Protein AF-A0A6P1U742-F1 (afdb_monomer_lite)

Structure (mmCIF, N/CA/C/O backbone):
data_AF-A0A6P1U742-F1
#
_entry.id   AF-A0A6P1U742-F1
#
loop_
_atom_site.group_PDB
_atom_site.id
_atom_site.type_symbol
_atom_site.label_atom_id
_atom_site.label_alt_id
_atom_site.label_comp_id
_atom_site.label_asym_id
_atom_site.label_entity_id
_atom_site.label_seq_id
_atom_site.pdbx_PDB_ins_code
_atom_site.Cartn_x
_atom_site.Cartn_y
_atom_site.Cartn_z
_atom_site.occupancy
_atom_site.B_iso_or_equiv
_atom_site.auth_seq_id
_atom_site.auth_comp_id
_atom_site.auth_asym_id
_atom_site.auth_atom_id
_atom_site.pdbx_PDB_model_num
ATOM 1 N N . MET A 1 1 ? 59.745 1.128 -59.257 1.00 56.31 1 MET A N 1
ATOM 2 C CA . MET A 1 1 ? 58.847 0.214 -58.509 1.00 56.31 1 MET A CA 1
ATOM 3 C C . MET A 1 1 ? 58.732 0.531 -57.011 1.00 56.31 1 MET A C 1
ATOM 5 O O . MET A 1 1 ? 57.719 0.179 -56.432 1.00 56.31 1 MET A O 1
ATOM 9 N N . LEU A 1 2 ? 59.668 1.274 -56.399 1.00 52.59 2 LEU A N 1
ATOM 10 C CA . LEU A 1 2 ? 59.564 1.745 -55.005 1.00 52.59 2 LEU A CA 1
ATOM 11 C C . LEU A 1 2 ? 58.352 2.654 -54.645 1.00 52.59 2 LEU A C 1
ATOM 13 O O . LEU A 1 2 ? 57.861 2.530 -53.525 1.00 52.59 2 LEU A O 1
ATOM 17 N N . PRO A 1 3 ? 57.828 3.545 -55.521 1.00 64.38 3 PRO A N 1
ATOM 18 C CA . PRO A 1 3 ? 56.779 4.483 -55.102 1.00 64.38 3 PRO A CA 1
ATOM 19 C C . PRO A 1 3 ? 55.409 3.822 -54.883 1.00 64.38 3 PRO A C 1
ATOM 21 O O . PRO A 1 3 ? 54.688 4.229 -53.980 1.00 64.38 3 PRO A O 1
ATOM 24 N N . LEU A 1 4 ? 55.056 2.760 -55.621 1.00 60.62 4 LEU A N 1
ATOM 25 C CA . LEU A 1 4 ? 53.757 2.087 -55.451 1.00 60.62 4 LEU A CA 1
ATOM 26 C C . LEU A 1 4 ? 53.614 1.380 -54.092 1.00 60.62 4 LEU A C 1
ATOM 28 O O . LEU A 1 4 ? 52.533 1.392 -53.508 1.00 60.62 4 LEU A O 1
ATOM 32 N N . ALA A 1 5 ? 54.697 0.794 -53.571 1.00 66.12 5 ALA A N 1
ATOM 33 C CA . ALA A 1 5 ? 54.674 0.095 -52.286 1.00 66.12 5 ALA A CA 1
ATOM 34 C C . ALA A 1 5 ? 54.465 1.061 -51.103 1.00 66.12 5 ALA A C 1
ATOM 36 O O . ALA A 1 5 ? 53.724 0.749 -50.173 1.00 66.12 5 ALA A O 1
ATOM 37 N N . LEU A 1 6 ? 55.057 2.260 -51.171 1.00 70.06 6 LEU A N 1
ATOM 38 C CA . LEU A 1 6 ? 54.892 3.302 -50.152 1.00 70.06 6 LEU A CA 1
ATOM 39 C C . LEU A 1 6 ? 53.475 3.896 -50.153 1.00 70.06 6 LEU A C 1
ATOM 41 O O . LEU A 1 6 ? 52.891 4.076 -49.086 1.00 70.06 6 LEU A O 1
ATOM 45 N N . PHE A 1 7 ? 52.888 4.127 -51.334 1.00 73.19 7 PHE A N 1
ATOM 46 C CA . PHE A 1 7 ? 51.498 4.585 -51.448 1.00 73.19 7 PHE A CA 1
ATOM 47 C C . PHE A 1 7 ? 50.494 3.542 -50.935 1.00 73.19 7 PHE A C 1
ATOM 49 O O . PHE A 1 7 ? 49.565 3.896 -50.210 1.00 73.19 7 PHE A O 1
ATOM 56 N N . SER A 1 8 ? 50.705 2.258 -51.247 1.00 76.62 8 SER A N 1
ATOM 57 C CA . SER A 1 8 ? 49.854 1.172 -50.742 1.00 76.62 8 SER A CA 1
ATOM 58 C C . SER A 1 8 ? 49.924 1.051 -49.216 1.00 76.62 8 SER A C 1
ATOM 60 O O . SER A 1 8 ? 48.885 0.927 -48.570 1.00 76.62 8 SER A O 1
ATOM 62 N N . GLY A 1 9 ? 51.124 1.123 -48.628 1.00 75.62 9 GLY A N 1
ATOM 63 C CA . GLY A 1 9 ? 51.303 1.058 -47.174 1.00 75.62 9 GLY A CA 1
ATOM 64 C C . GLY A 1 9 ? 50.623 2.221 -46.448 1.00 75.62 9 GLY A C 1
ATOM 65 O O . GLY A 1 9 ? 49.886 2.009 -45.484 1.00 75.62 9 GLY A O 1
ATOM 66 N N . TYR A 1 10 ? 50.785 3.445 -46.961 1.00 80.75 10 TYR A N 1
ATOM 67 C CA . TYR A 1 10 ? 50.137 4.633 -46.402 1.00 80.75 10 TYR A CA 1
ATOM 68 C C . TYR A 1 10 ? 48.604 4.542 -46.456 1.00 80.75 10 TYR A C 1
ATOM 70 O O . TYR A 1 10 ? 47.937 4.836 -45.464 1.00 80.75 10 TYR A O 1
ATOM 78 N N . PHE A 1 11 ? 48.037 4.052 -47.564 1.00 83.62 11 PHE A N 1
ATOM 79 C CA . PHE A 1 11 ? 46.588 3.875 -47.692 1.00 83.62 11 PHE A CA 1
ATOM 80 C C . PHE A 1 11 ? 46.041 2.822 -46.717 1.00 83.62 11 PHE A C 1
ATOM 82 O O . PHE A 1 11 ? 45.015 3.051 -46.082 1.00 83.62 11 PHE A O 1
ATOM 89 N N . THR A 1 12 ? 46.744 1.697 -46.524 1.00 82.62 12 THR A N 1
ATOM 90 C CA . THR A 1 12 ? 46.327 0.674 -45.545 1.00 82.62 12 THR A CA 1
ATOM 91 C C . THR A 1 12 ? 46.389 1.168 -44.100 1.00 82.62 12 THR A C 1
ATOM 93 O O . THR A 1 12 ? 45.506 0.839 -43.307 1.00 82.62 12 THR A O 1
ATOM 96 N N . LEU A 1 13 ? 47.381 1.997 -43.759 1.00 80.56 13 LEU A N 1
ATOM 97 C CA . LEU A 1 13 ? 47.496 2.602 -42.430 1.00 80.56 13 LEU A CA 1
ATOM 98 C C . LEU A 1 13 ? 46.385 3.625 -42.184 1.00 80.56 13 LEU A C 1
ATOM 100 O O . LEU A 1 13 ? 45.755 3.585 -41.130 1.00 80.56 13 LEU A O 1
ATOM 104 N N . LEU A 1 14 ? 46.090 4.485 -43.164 1.00 81.62 14 LEU A N 1
ATOM 105 C CA . LEU A 1 14 ? 44.974 5.430 -43.079 1.00 81.62 14 LEU A CA 1
ATOM 106 C C . LEU A 1 14 ? 43.619 4.720 -42.980 1.00 81.62 14 LEU A C 1
ATOM 108 O O . LEU A 1 14 ? 42.805 5.090 -42.139 1.00 81.62 14 LEU A O 1
ATOM 112 N N . ALA A 1 15 ? 43.385 3.683 -43.788 1.00 81.25 15 ALA A N 1
ATOM 113 C CA . ALA A 1 15 ? 42.150 2.904 -43.738 1.00 81.25 15 ALA A CA 1
ATOM 114 C C . ALA A 1 15 ? 41.976 2.200 -42.382 1.00 81.25 15 ALA A C 1
ATOM 116 O O . ALA A 1 15 ? 40.889 2.226 -41.808 1.00 81.25 15 ALA A O 1
ATOM 117 N N . SER A 1 16 ? 43.054 1.629 -41.834 1.00 81.94 16 SER A N 1
ATOM 118 C CA . SER A 1 16 ? 43.038 0.987 -40.513 1.00 81.94 16 SER A CA 1
ATOM 119 C C . SER A 1 16 ? 42.800 1.998 -39.390 1.00 81.94 16 SER A C 1
ATOM 121 O O . SER A 1 16 ? 42.004 1.733 -38.492 1.00 81.94 16 SER A O 1
ATOM 123 N N . ALA A 1 17 ? 43.434 3.174 -39.454 1.00 77.50 17 ALA A N 1
ATOM 124 C CA . ALA A 1 17 ? 43.203 4.253 -38.497 1.00 77.50 17 ALA A CA 1
ATOM 125 C C . ALA A 1 17 ? 41.745 4.740 -38.543 1.00 77.50 17 ALA A C 1
ATOM 127 O O . ALA A 1 17 ? 41.119 4.874 -37.495 1.00 77.50 17 ALA A O 1
ATOM 128 N N . LEU A 1 18 ? 41.175 4.914 -39.741 1.00 83.56 18 LEU A N 1
ATOM 129 C CA . LEU A 1 18 ? 39.773 5.298 -39.921 1.00 83.56 18 LEU A CA 1
ATOM 130 C C . LEU A 1 18 ? 38.816 4.246 -39.330 1.00 83.56 18 LEU A C 1
ATOM 132 O O . LEU A 1 18 ? 37.909 4.593 -38.573 1.00 83.56 18 LEU A O 1
ATOM 136 N N . LEU A 1 19 ? 39.055 2.959 -39.607 1.00 85.31 19 LEU A N 1
ATOM 137 C CA . LEU A 1 19 ? 38.287 1.840 -39.046 1.00 85.31 19 LEU A CA 1
ATOM 138 C C . LEU A 1 19 ? 38.338 1.818 -37.513 1.00 85.31 19 LEU A C 1
ATOM 140 O O . LEU A 1 19 ? 37.300 1.665 -36.872 1.00 85.31 19 LEU A O 1
ATOM 144 N N . MET A 1 20 ? 39.517 2.018 -36.917 1.00 80.50 20 MET A N 1
ATOM 145 C CA . MET A 1 20 ? 39.657 2.078 -35.458 1.00 80.50 20 MET A CA 1
ATOM 146 C C . MET A 1 20 ? 38.920 3.279 -34.859 1.00 80.50 20 MET A C 1
ATOM 148 O O . MET A 1 20 ? 38.259 3.133 -33.833 1.00 80.50 20 MET A O 1
ATOM 152 N N . THR A 1 21 ? 38.983 4.452 -35.501 1.00 82.62 21 THR A N 1
ATOM 153 C CA . THR A 1 21 ? 38.236 5.633 -35.039 1.00 82.62 21 THR A CA 1
ATOM 154 C C . THR A 1 21 ? 36.725 5.441 -35.141 1.00 82.62 21 THR A C 1
ATOM 156 O O . THR A 1 21 ? 36.007 5.848 -34.232 1.00 82.62 21 THR A O 1
ATOM 159 N N . HIS A 1 22 ? 36.241 4.763 -36.187 1.00 84.19 22 HIS A N 1
ATOM 160 C CA . HIS A 1 22 ? 34.823 4.453 -36.347 1.00 84.19 22 HIS A CA 1
ATOM 161 C C . HIS A 1 22 ? 34.340 3.488 -35.257 1.00 84.19 22 HIS A C 1
ATOM 163 O O . HIS A 1 22 ? 33.390 3.795 -34.549 1.00 84.19 22 HIS A O 1
ATOM 169 N N . GLN A 1 23 ? 35.078 2.399 -35.016 1.00 85.50 23 GLN A N 1
ATOM 170 C CA . GLN A 1 23 ? 34.772 1.455 -33.935 1.00 85.50 23 GLN A CA 1
ATOM 171 C C . GLN A 1 23 ? 34.807 2.107 -32.545 1.00 85.50 23 GLN A C 1
ATOM 173 O O . GLN A 1 23 ? 34.015 1.750 -31.673 1.00 85.50 23 GLN A O 1
ATOM 178 N N . ALA A 1 24 ? 35.733 3.041 -32.309 1.00 83.88 24 ALA A N 1
ATOM 179 C CA . ALA A 1 24 ? 35.807 3.774 -31.049 1.00 83.88 24 ALA A CA 1
ATOM 180 C C . ALA A 1 24 ? 34.596 4.702 -30.856 1.00 83.88 24 ALA A C 1
ATOM 182 O O . ALA A 1 24 ? 34.029 4.734 -29.763 1.00 83.88 24 ALA A O 1
ATOM 183 N N . LEU A 1 25 ? 34.176 5.406 -31.912 1.00 88.06 25 LEU A N 1
ATOM 184 C CA . LEU A 1 25 ? 32.980 6.247 -31.896 1.00 88.06 25 LEU A CA 1
ATOM 185 C C . LEU A 1 25 ? 31.711 5.412 -31.677 1.00 88.06 25 LEU A C 1
ATOM 187 O O . LEU A 1 25 ? 30.904 5.757 -30.818 1.00 88.06 25 LEU A O 1
ATOM 191 N N . ASP A 1 26 ? 31.571 4.282 -32.373 1.00 85.38 26 ASP A N 1
ATOM 192 C CA . ASP A 1 26 ? 30.424 3.380 -32.219 1.00 85.38 26 ASP A CA 1
ATOM 193 C C . ASP A 1 26 ? 30.314 2.856 -30.785 1.00 85.38 26 ASP A C 1
ATOM 195 O O . ASP A 1 26 ? 29.227 2.835 -30.209 1.00 85.38 26 ASP A O 1
ATOM 199 N N . ARG A 1 27 ? 31.444 2.496 -30.162 1.00 83.56 27 ARG A N 1
ATOM 200 C CA . ARG A 1 27 ? 31.470 2.095 -28.747 1.00 83.56 27 ARG A CA 1
ATOM 201 C C . ARG A 1 27 ? 31.028 3.223 -27.820 1.00 83.56 27 ARG A C 1
ATOM 203 O O . ARG A 1 27 ? 30.285 2.961 -26.882 1.00 83.56 27 ARG A O 1
ATOM 210 N N . GLN A 1 28 ? 31.464 4.461 -28.057 1.00 88.75 28 GLN A N 1
ATOM 211 C CA . GLN A 1 28 ? 31.028 5.603 -27.245 1.00 88.75 28 GLN A CA 1
ATOM 212 C C . GLN A 1 28 ? 29.529 5.873 -27.397 1.00 88.75 28 GLN A C 1
ATOM 214 O O . GLN A 1 28 ? 28.849 6.089 -26.397 1.00 88.75 28 GLN A O 1
ATOM 219 N N . ILE A 1 29 ? 29.002 5.800 -28.622 1.00 86.31 29 ILE A N 1
ATOM 220 C CA . ILE A 1 29 ? 27.567 5.947 -28.895 1.00 86.31 29 ILE A CA 1
ATOM 221 C C . ILE A 1 29 ? 26.771 4.837 -28.197 1.00 86.31 29 ILE A C 1
ATOM 223 O O . ILE A 1 29 ? 25.760 5.122 -27.560 1.00 86.31 29 ILE A O 1
ATOM 227 N N . GLN A 1 30 ? 27.240 3.586 -28.258 1.00 85.56 30 GLN A N 1
ATOM 228 C CA . GLN A 1 30 ? 26.605 2.458 -27.569 1.00 85.56 30 GLN A CA 1
ATOM 229 C C . GLN A 1 30 ? 26.591 2.639 -26.050 1.00 85.56 30 GLN A C 1
ATOM 231 O O . GLN A 1 30 ? 25.570 2.379 -25.418 1.00 85.56 30 GLN A O 1
ATOM 236 N N . LEU A 1 31 ? 27.697 3.100 -25.459 1.00 86.69 31 LEU A N 1
ATOM 237 C CA . LEU A 1 31 ? 27.769 3.369 -24.022 1.00 86.69 31 LEU A CA 1
ATOM 238 C C . LEU A 1 31 ? 26.801 4.482 -23.614 1.00 86.69 31 LEU A C 1
ATOM 240 O O . LEU A 1 31 ? 26.035 4.294 -22.675 1.00 86.69 31 LEU A O 1
ATOM 244 N N . LEU A 1 32 ? 26.775 5.591 -24.356 1.00 88.88 32 LEU A N 1
ATOM 245 C CA . LEU A 1 32 ? 25.875 6.705 -24.066 1.00 88.88 32 LEU A CA 1
ATOM 246 C C . LEU A 1 32 ? 24.399 6.304 -24.225 1.00 88.88 32 LEU A C 1
ATOM 248 O O . LEU A 1 32 ? 23.581 6.652 -23.378 1.00 88.88 32 LEU A O 1
ATOM 252 N N . SER A 1 33 ? 24.056 5.533 -25.265 1.00 86.88 33 SER A N 1
ATOM 253 C CA . SER A 1 33 ? 22.702 4.979 -25.435 1.00 86.88 33 SER A CA 1
ATOM 254 C C . SER A 1 33 ? 22.321 4.114 -24.238 1.00 86.88 33 SER A C 1
ATOM 256 O O . SER A 1 33 ? 21.278 4.320 -23.627 1.00 86.88 33 SER A O 1
ATOM 258 N N . SER A 1 34 ? 23.223 3.217 -23.837 1.00 86.44 34 SER A N 1
ATOM 259 C CA . SER A 1 34 ? 23.036 2.325 -22.695 1.00 86.44 34 SER A CA 1
ATOM 260 C C . SER A 1 34 ? 22.837 3.081 -21.375 1.00 86.44 34 SER A C 1
ATOM 262 O O . SER A 1 34 ? 22.062 2.640 -20.526 1.00 86.44 34 SER A O 1
ATOM 264 N N . GLU A 1 35 ? 23.524 4.210 -21.186 1.00 90.56 35 GLU A N 1
ATOM 265 C CA . GLU A 1 35 ? 23.342 5.088 -20.025 1.00 90.56 35 GLU A CA 1
ATOM 266 C C . GLU A 1 35 ? 21.992 5.811 -20.058 1.00 90.56 35 GLU A C 1
ATOM 268 O O . GLU A 1 35 ? 21.303 5.841 -19.040 1.00 90.56 35 GLU A O 1
ATOM 273 N N . ILE A 1 36 ? 21.579 6.334 -21.217 1.00 89.94 36 ILE A N 1
ATOM 274 C CA . ILE A 1 36 ? 20.278 6.998 -21.397 1.00 89.94 36 ILE A CA 1
ATOM 275 C C . ILE A 1 36 ? 19.125 6.017 -21.154 1.00 89.94 36 ILE A C 1
ATOM 277 O O . ILE A 1 36 ? 18.159 6.355 -20.468 1.00 89.94 36 ILE A O 1
ATOM 281 N N . GLU A 1 37 ? 19.224 4.798 -21.682 1.00 90.44 37 GLU A N 1
ATOM 282 C CA . GLU A 1 37 ? 18.233 3.730 -21.511 1.00 90.44 37 GLU A CA 1
ATOM 283 C C . GLU A 1 37 ? 18.056 3.371 -20.040 1.00 90.44 37 GLU A C 1
ATOM 285 O O . GLU A 1 37 ? 16.939 3.350 -19.517 1.00 90.44 37 GLU A O 1
ATOM 290 N N . ARG A 1 38 ? 19.177 3.147 -19.351 1.00 92.00 38 ARG A N 1
ATOM 291 C CA . ARG A 1 38 ? 19.182 2.856 -17.924 1.00 92.00 38 ARG A CA 1
ATOM 292 C C . ARG A 1 38 ? 18.606 4.015 -17.115 1.00 92.00 38 ARG A C 1
ATOM 294 O O . ARG A 1 38 ? 17.736 3.783 -16.279 1.00 92.00 38 ARG A O 1
ATOM 301 N N . ALA A 1 39 ? 19.063 5.239 -17.376 1.00 94.19 39 ALA A N 1
ATOM 302 C CA . ALA A 1 39 ? 18.580 6.429 -16.688 1.00 94.19 39 ALA A CA 1
ATOM 303 C C . ALA A 1 39 ? 17.070 6.601 -16.885 1.00 94.19 39 ALA A C 1
ATOM 305 O O . ALA A 1 39 ? 16.360 6.892 -15.932 1.00 94.19 39 ALA A O 1
ATOM 306 N N . SER A 1 40 ? 16.554 6.345 -18.087 1.00 93.62 40 SER A N 1
ATOM 307 C CA . SER A 1 40 ? 15.120 6.458 -18.374 1.00 93.62 40 SER A CA 1
ATOM 308 C C . SER A 1 40 ? 14.292 5.435 -17.593 1.00 93.62 40 SER A C 1
ATOM 310 O O . SER A 1 40 ? 13.276 5.796 -16.999 1.00 93.62 40 SER A O 1
ATOM 312 N N . VAL A 1 41 ? 14.746 4.175 -17.511 1.00 95.00 41 VAL A N 1
ATOM 313 C CA . VAL A 1 41 ? 14.099 3.155 -16.665 1.00 95.00 41 VAL A CA 1
ATOM 314 C C . VAL A 1 41 ? 14.149 3.549 -15.188 1.00 95.00 41 VAL A C 1
ATOM 316 O O . VAL A 1 41 ? 13.142 3.412 -14.499 1.00 95.00 41 VAL A O 1
ATOM 319 N N . GLU A 1 42 ? 15.285 4.054 -14.698 1.00 96.19 42 GLU A N 1
ATOM 320 C CA . GLU A 1 42 ? 15.445 4.501 -13.307 1.00 96.19 42 GLU A CA 1
ATOM 321 C C . GLU A 1 42 ? 14.542 5.701 -12.972 1.00 96.19 42 GLU A C 1
ATOM 323 O O . GLU A 1 42 ? 13.928 5.722 -11.905 1.00 96.19 42 GLU A O 1
ATOM 328 N N . GLN A 1 43 ? 14.396 6.664 -13.884 1.00 96.38 43 GLN A N 1
ATOM 329 C CA . GLN A 1 43 ? 13.517 7.820 -13.691 1.00 96.38 43 GLN A CA 1
ATOM 330 C C . GLN A 1 43 ? 12.037 7.417 -13.697 1.00 96.38 43 GLN A C 1
ATOM 332 O O . GLN A 1 43 ? 11.301 7.784 -12.784 1.00 96.38 43 GLN A O 1
ATOM 337 N N . TYR A 1 44 ? 11.601 6.580 -14.646 1.00 95.69 44 TYR A N 1
ATOM 338 C CA . TYR A 1 44 ? 10.241 6.031 -14.618 1.00 95.69 44 TYR A CA 1
ATOM 339 C C . TYR A 1 44 ? 9.978 5.199 -13.364 1.00 95.69 44 TYR A C 1
ATOM 341 O O . TYR A 1 44 ? 8.909 5.297 -12.768 1.00 95.69 44 TYR A O 1
ATOM 349 N N . ALA A 1 45 ? 10.942 4.382 -12.948 1.00 96.62 45 ALA A N 1
ATOM 350 C CA . ALA A 1 45 ? 10.863 3.605 -11.720 1.00 96.62 45 ALA A CA 1
ATOM 351 C C . ALA A 1 45 ? 10.664 4.494 -10.487 1.00 96.62 45 ALA A C 1
ATOM 353 O O . ALA A 1 45 ? 9.846 4.178 -9.620 1.00 96.62 45 ALA A O 1
ATOM 354 N N . GLN A 1 46 ? 11.387 5.612 -10.420 1.00 96.94 46 GLN A N 1
ATOM 355 C CA . GLN A 1 46 ? 11.229 6.591 -9.355 1.00 96.94 46 GLN A CA 1
ATOM 356 C C . GLN A 1 46 ? 9.826 7.210 -9.380 1.00 96.94 46 GLN A C 1
ATOM 358 O O . GLN A 1 46 ? 9.144 7.166 -8.359 1.00 96.94 46 GLN A O 1
ATOM 363 N N . SER A 1 47 ? 9.337 7.660 -10.541 1.00 96.88 47 SER A N 1
ATOM 364 C CA . SER A 1 47 ? 7.975 8.199 -10.670 1.00 96.88 47 SER A CA 1
ATOM 365 C C . SER A 1 47 ? 6.895 7.172 -10.316 1.00 96.88 47 SER A C 1
ATOM 367 O O . SER A 1 47 ? 5.922 7.508 -9.651 1.00 96.88 47 SER A O 1
ATOM 369 N N . VAL A 1 48 ? 7.060 5.901 -10.698 1.00 97.31 48 VAL A N 1
ATOM 370 C CA . VAL A 1 48 ? 6.117 4.825 -10.339 1.00 97.31 48 VAL A CA 1
ATOM 371 C C . VAL A 1 48 ? 6.108 4.575 -8.831 1.00 97.31 48 VAL A C 1
ATOM 373 O O . VAL A 1 48 ? 5.052 4.289 -8.265 1.00 97.31 48 VAL A O 1
ATOM 376 N N . ARG A 1 49 ? 7.270 4.662 -8.173 1.00 96.88 49 ARG A N 1
ATOM 377 C CA . ARG A 1 49 ? 7.369 4.545 -6.714 1.00 96.88 49 ARG A CA 1
ATOM 378 C C . ARG A 1 49 ? 6.688 5.716 -6.021 1.00 96.88 49 ARG A C 1
ATOM 380 O O . ARG A 1 49 ? 5.850 5.471 -5.167 1.00 96.88 49 ARG A O 1
ATOM 387 N N . GLU A 1 50 ? 7.008 6.944 -6.414 1.00 96.25 50 GLU A N 1
ATOM 388 C CA . GLU A 1 50 ? 6.380 8.158 -5.875 1.00 96.25 50 GLU A CA 1
ATOM 389 C C . GLU A 1 50 ? 4.861 8.107 -6.060 1.00 96.25 50 GLU A C 1
ATOM 391 O O . GLU A 1 50 ? 4.113 8.297 -5.106 1.00 96.25 50 GLU A O 1
ATOM 396 N N . TYR A 1 51 ? 4.395 7.695 -7.243 1.00 96.81 51 TYR A N 1
ATOM 397 C CA . TYR A 1 51 ? 2.969 7.530 -7.514 1.00 96.81 51 TYR A CA 1
ATOM 398 C C . TYR A 1 51 ? 2.325 6.514 -6.571 1.00 96.81 51 TYR A C 1
ATOM 400 O O . TYR A 1 51 ? 1.238 6.743 -6.043 1.00 96.81 51 TYR A O 1
ATOM 408 N N . PHE A 1 52 ? 2.990 5.378 -6.343 1.00 95.00 52 PHE A N 1
ATOM 409 C CA . PHE A 1 52 ? 2.528 4.385 -5.380 1.00 95.00 52 PHE A CA 1
ATOM 410 C C . PHE A 1 52 ? 2.543 4.926 -3.944 1.00 95.00 52 PHE A C 1
ATOM 412 O O . PHE A 1 52 ? 1.665 4.579 -3.156 1.00 95.00 52 PHE A O 1
ATOM 419 N N . ASP A 1 53 ? 3.510 5.773 -3.600 1.00 91.75 53 ASP A N 1
ATOM 420 C CA . ASP A 1 53 ? 3.605 6.418 -2.295 1.00 91.75 53 ASP A CA 1
ATOM 421 C C . ASP A 1 53 ? 2.460 7.409 -2.054 1.00 91.75 53 ASP A C 1
ATOM 423 O O . ASP A 1 53 ? 1.849 7.356 -0.987 1.00 91.75 53 ASP A O 1
ATOM 427 N N . ASP A 1 54 ? 2.094 8.198 -3.063 1.00 92.06 54 ASP A N 1
ATOM 428 C CA . ASP A 1 54 ? 1.028 9.200 -2.974 1.00 92.06 54 ASP A CA 1
ATOM 429 C C . ASP A 1 54 ? -0.379 8.602 -3.096 1.00 92.06 54 ASP A C 1
ATOM 431 O O . ASP A 1 54 ? -1.310 9.009 -2.402 1.00 92.06 54 ASP A O 1
ATOM 435 N N . GLN A 1 55 ? -0.564 7.653 -4.017 1.00 91.44 55 GLN A N 1
ATOM 436 C CA . GLN A 1 55 ? -1.886 7.130 -4.384 1.00 91.44 55 GLN A CA 1
ATOM 437 C C . GLN A 1 55 ? -2.220 5.807 -3.690 1.00 91.44 55 GLN A C 1
ATOM 439 O O . GLN A 1 55 ? -3.344 5.314 -3.814 1.00 91.44 55 GLN A O 1
ATOM 444 N N . ASN A 1 56 ? -1.242 5.201 -3.010 1.00 88.69 56 ASN A N 1
ATOM 445 C CA . ASN A 1 56 ? -1.325 3.872 -2.402 1.00 88.69 56 ASN A CA 1
ATOM 446 C C . ASN A 1 56 ? -1.825 2.777 -3.370 1.00 88.69 56 ASN A C 1
ATOM 448 O O . ASN A 1 56 ? -2.479 1.805 -2.987 1.00 88.69 56 ASN A O 1
ATOM 452 N N . ARG A 1 57 ? -1.543 2.961 -4.663 1.00 92.44 57 ARG A N 1
ATOM 453 C CA . ARG A 1 57 ? -1.833 2.033 -5.759 1.00 92.44 57 ARG A CA 1
ATOM 454 C C . ARG A 1 57 ? -0.913 2.340 -6.930 1.00 92.44 57 ARG A C 1
ATOM 456 O O . ARG A 1 57 ? -0.505 3.481 -7.116 1.00 92.44 57 ARG A O 1
ATOM 463 N N . PHE A 1 58 ? -0.623 1.337 -7.745 1.00 96.56 58 PHE A N 1
ATOM 464 C CA . PHE A 1 58 ? 0.061 1.566 -9.014 1.00 96.56 58 PHE A CA 1
ATOM 465 C C . PHE A 1 58 ? -0.914 2.140 -10.051 1.00 96.56 58 PHE A C 1
ATOM 467 O O . PHE A 1 58 ? -2.109 1.833 -10.018 1.00 96.56 58 PHE A O 1
ATOM 474 N N . ALA A 1 59 ? -0.410 2.966 -10.969 1.00 97.00 59 ALA A N 1
ATOM 475 C CA . ALA A 1 59 ? -1.167 3.380 -12.148 1.00 97.00 59 ALA A CA 1
ATOM 476 C C . ALA A 1 59 ? -1.451 2.160 -13.041 1.00 97.00 59 ALA A C 1
ATOM 478 O O . ALA A 1 59 ? -0.651 1.235 -13.084 1.00 97.00 59 ALA A O 1
ATOM 479 N N . ALA A 1 60 ? -2.571 2.122 -13.761 1.00 96.25 60 ALA A N 1
ATOM 480 C CA . ALA A 1 60 ? -2.868 1.006 -14.663 1.00 96.25 60 ALA A CA 1
ATOM 481 C C . ALA A 1 60 ? -1.876 0.944 -15.836 1.00 96.25 60 ALA A C 1
ATOM 483 O O . ALA A 1 60 ? -1.502 -0.140 -16.281 1.00 96.25 60 ALA A O 1
ATOM 484 N N . ASP A 1 61 ? -1.421 2.111 -16.294 1.00 95.62 61 ASP A N 1
ATOM 485 C CA . ASP A 1 61 ? -0.403 2.282 -17.320 1.00 95.62 61 ASP A CA 1
ATOM 486 C C . ASP A 1 61 ? 0.387 3.594 -17.113 1.00 95.62 61 ASP A C 1
ATOM 488 O O . ASP A 1 61 ? 0.042 4.428 -16.267 1.00 95.62 61 ASP A O 1
ATOM 492 N N . LEU A 1 62 ? 1.467 3.785 -17.884 1.00 94.00 62 LEU A N 1
ATOM 493 C CA . LEU A 1 62 ? 2.279 5.007 -17.816 1.00 94.00 62 LEU A CA 1
ATOM 494 C C . LEU A 1 62 ? 1.506 6.253 -18.262 1.00 94.00 62 LEU A C 1
ATOM 496 O O . LEU A 1 62 ? 1.782 7.340 -17.761 1.00 94.00 62 LEU A O 1
ATOM 500 N N . ALA A 1 63 ? 0.533 6.122 -19.167 1.00 94.75 63 ALA A N 1
ATOM 501 C CA . ALA A 1 63 ? -0.238 7.263 -19.653 1.00 94.75 63 ALA A CA 1
ATOM 502 C C . ALA A 1 63 ? -1.147 7.824 -18.550 1.00 94.75 63 ALA A C 1
ATOM 504 O O . ALA A 1 63 ? -1.222 9.040 -18.377 1.00 94.75 63 ALA A O 1
ATOM 505 N N . GLN A 1 64 ? -1.774 6.954 -17.756 1.00 96.50 64 GLN A N 1
ATOM 506 C CA . GLN A 1 64 ? -2.538 7.337 -16.575 1.00 96.50 64 GLN A CA 1
ATOM 507 C C . GLN A 1 64 ? -1.647 8.028 -15.535 1.00 96.50 64 GLN A C 1
ATOM 509 O O . GLN A 1 64 ? -2.056 9.038 -14.959 1.00 96.50 64 GLN A O 1
ATOM 514 N N . MET A 1 65 ? -0.440 7.503 -15.294 1.00 96.56 65 MET A N 1
ATOM 515 C CA . MET A 1 65 ? 0.518 8.131 -14.380 1.00 96.56 65 MET A CA 1
ATOM 516 C C . MET A 1 65 ? 0.884 9.539 -14.865 1.00 96.56 65 MET A C 1
ATOM 518 O O . MET A 1 65 ? 0.712 10.496 -14.122 1.00 96.56 65 MET A O 1
ATOM 522 N N . ILE A 1 66 ? 1.291 9.682 -16.130 1.00 96.56 66 ILE A N 1
ATOM 523 C CA . ILE A 1 66 ? 1.682 10.962 -16.745 1.00 96.56 66 ILE A CA 1
ATOM 524 C C . ILE A 1 66 ? 0.532 11.980 -16.753 1.00 96.56 66 ILE A C 1
ATOM 526 O O . ILE A 1 66 ? 0.773 13.179 -16.652 1.00 96.56 66 ILE A O 1
ATOM 530 N N . ALA A 1 67 ? -0.718 11.527 -16.878 1.00 96.44 67 ALA A N 1
ATOM 531 C CA . ALA A 1 67 ? -1.895 12.395 -16.835 1.00 96.44 67 ALA A CA 1
ATOM 532 C C . ALA A 1 67 ? -2.259 12.875 -15.415 1.00 96.44 67 ALA A C 1
ATOM 534 O O . ALA A 1 67 ? -3.161 13.701 -15.265 1.00 96.44 67 ALA A O 1
ATOM 535 N N . THR A 1 68 ? -1.604 12.350 -14.375 1.00 96.94 68 THR A N 1
ATOM 536 C CA . THR A 1 68 ? -1.850 12.746 -12.985 1.00 96.94 68 THR A CA 1
ATOM 537 C C . THR A 1 68 ? -1.043 14.007 -12.646 1.00 96.94 68 THR A C 1
ATOM 539 O O . THR A 1 68 ? 0.161 14.025 -12.908 1.00 96.94 68 THR A O 1
ATOM 542 N N . PRO A 1 69 ? -1.659 15.046 -12.043 1.00 96.88 69 PRO A N 1
ATOM 543 C CA . PRO A 1 69 ? -0.948 16.266 -11.670 1.00 96.88 69 PRO A CA 1
ATOM 544 C C . PRO A 1 69 ? 0.289 15.992 -10.808 1.00 96.88 69 PRO A C 1
ATOM 546 O O . PRO A 1 69 ? 0.187 15.301 -9.795 1.00 96.88 69 PRO A O 1
ATOM 549 N N . GLY A 1 70 ? 1.436 16.544 -11.204 1.00 95.81 70 GLY A N 1
ATOM 550 C CA . GLY A 1 70 ? 2.728 16.348 -10.538 1.00 95.81 70 GLY A CA 1
ATOM 551 C C . GLY A 1 70 ? 3.610 15.261 -11.161 1.00 95.81 70 GLY A C 1
ATOM 552 O O . GLY A 1 70 ? 4.784 15.182 -10.811 1.00 95.81 70 GLY A O 1
ATOM 553 N N . TYR A 1 71 ? 3.090 14.466 -12.102 1.00 96.75 71 TYR A N 1
ATOM 554 C CA . TYR A 1 71 ? 3.792 13.346 -12.748 1.00 96.75 71 TYR A CA 1
ATOM 555 C C . TYR A 1 71 ? 4.019 13.546 -14.255 1.00 96.75 71 TYR A C 1
ATOM 557 O O . TYR A 1 71 ? 4.530 12.661 -14.943 1.00 96.75 71 TYR A O 1
ATOM 565 N N . GLU A 1 72 ? 3.694 14.722 -14.792 1.00 96.31 72 GLU A N 1
ATOM 566 C CA . GLU A 1 72 ? 3.793 15.039 -16.221 1.00 96.31 72 GLU A CA 1
ATOM 567 C C . GLU A 1 72 ? 5.237 14.951 -16.734 1.00 96.31 72 GLU A C 1
ATOM 569 O O . GLU A 1 72 ? 5.482 14.642 -17.905 1.00 96.31 72 GLU A O 1
ATOM 574 N N . TYR A 1 73 ? 6.203 15.194 -15.841 1.00 94.50 73 TYR A N 1
ATOM 575 C CA . TYR A 1 73 ? 7.633 15.155 -16.132 1.00 94.50 73 TYR A CA 1
ATOM 576 C C . TYR A 1 73 ? 8.105 13.765 -16.584 1.00 94.50 73 TYR A C 1
ATOM 578 O O . TYR A 1 73 ? 9.055 13.678 -17.365 1.00 94.50 73 TYR A O 1
ATOM 586 N N . ALA A 1 74 ? 7.414 12.691 -16.180 1.00 93.56 74 ALA A N 1
ATOM 587 C CA . ALA A 1 74 ? 7.768 11.323 -16.552 1.00 93.56 74 ALA A CA 1
ATOM 588 C C . ALA A 1 74 ? 7.736 11.100 -18.076 1.00 93.56 74 ALA A C 1
ATOM 590 O O . ALA A 1 74 ? 8.503 10.298 -18.603 1.00 93.56 74 ALA A O 1
ATOM 591 N N . LYS A 1 75 ? 6.937 11.890 -18.811 1.00 92.69 75 LYS A N 1
ATOM 592 C CA . LYS A 1 75 ? 6.898 11.869 -20.282 1.00 92.69 75 LYS A CA 1
ATOM 593 C C . LYS A 1 75 ? 8.249 12.194 -20.928 1.00 92.69 75 LYS A C 1
ATOM 595 O O . LYS A 1 75 ? 8.506 11.767 -22.049 1.00 92.69 75 LYS A O 1
ATOM 600 N N . SER A 1 76 ? 9.106 12.961 -20.252 1.00 91.44 76 SER A N 1
ATOM 601 C CA . SER A 1 76 ? 10.425 13.338 -20.781 1.00 91.44 76 SER A CA 1
ATOM 602 C C . SER A 1 76 ? 11.410 12.168 -20.870 1.00 91.44 76 SER A C 1
ATOM 604 O O . SER A 1 76 ? 12.413 12.279 -21.571 1.00 91.44 76 SER A O 1
ATOM 606 N N . PHE A 1 77 ? 11.105 11.046 -20.212 1.00 90.62 77 PHE A N 1
ATOM 607 C CA . PHE A 1 77 ? 11.932 9.838 -20.195 1.00 90.62 77 PHE A CA 1
ATOM 608 C C . PHE A 1 77 ? 11.425 8.758 -21.154 1.00 90.62 77 PHE A C 1
ATOM 610 O O . PHE A 1 77 ? 11.930 7.638 -21.139 1.00 90.62 77 PHE A O 1
ATOM 617 N N . ASP A 1 78 ? 10.405 9.061 -21.962 1.00 86.88 78 ASP A N 1
ATOM 618 C CA . ASP A 1 78 ? 9.818 8.096 -22.881 1.00 86.88 78 ASP A CA 1
ATOM 619 C C . ASP A 1 78 ? 10.829 7.662 -23.947 1.00 86.88 78 ASP A C 1
ATOM 621 O O . ASP A 1 78 ? 11.340 8.469 -24.726 1.00 86.88 78 ASP A O 1
ATOM 625 N N . LEU A 1 79 ? 11.118 6.362 -23.968 1.00 85.56 79 LEU A N 1
ATOM 626 C CA . LEU A 1 79 ? 11.971 5.730 -24.960 1.00 85.56 79 LEU A CA 1
ATOM 627 C C . LEU A 1 79 ? 11.180 4.650 -25.694 1.00 85.56 79 LEU A C 1
ATOM 629 O O . LEU A 1 79 ? 10.340 3.968 -25.099 1.00 85.56 79 LEU A O 1
ATOM 633 N N . PRO A 1 80 ? 11.509 4.395 -26.971 1.00 82.62 80 PRO A N 1
ATOM 634 C CA . PRO A 1 80 ? 10.991 3.231 -27.665 1.00 82.62 80 PRO A CA 1
ATOM 635 C C . PRO A 1 80 ? 11.279 1.947 -26.876 1.00 82.62 80 PRO A C 1
ATOM 637 O O . PRO A 1 80 ? 12.409 1.714 -26.441 1.00 82.62 80 PRO A O 1
ATOM 640 N N . ASN A 1 81 ? 10.272 1.077 -26.776 1.00 84.06 81 ASN A N 1
ATOM 641 C CA . ASN A 1 81 ? 10.340 -0.215 -26.080 1.00 84.06 81 ASN A CA 1
ATOM 642 C C . ASN A 1 81 ? 10.507 -0.119 -24.553 1.00 84.06 81 ASN A C 1
ATOM 644 O O . ASN A 1 81 ? 10.997 -1.068 -23.937 1.00 84.06 81 ASN A O 1
ATOM 648 N N . ILE A 1 82 ? 10.091 0.995 -23.940 1.00 90.69 82 ILE A N 1
ATOM 649 C CA . ILE A 1 82 ? 9.752 0.981 -22.518 1.00 90.69 82 ILE A CA 1
ATOM 650 C C . ILE A 1 82 ? 8.429 0.244 -22.340 1.00 90.69 82 ILE A C 1
ATOM 652 O O . ILE A 1 82 ? 7.422 0.551 -22.977 1.00 90.69 82 ILE A O 1
ATOM 656 N N . TYR A 1 83 ? 8.445 -0.741 -21.457 1.00 93.38 83 TYR A N 1
ATOM 657 C CA . TYR A 1 83 ? 7.292 -1.513 -21.052 1.00 93.38 83 TYR A CA 1
ATOM 658 C C . TYR A 1 83 ? 6.964 -1.229 -19.605 1.00 93.38 83 TYR A C 1
ATOM 660 O O . TYR A 1 83 ? 7.845 -1.098 -18.754 1.00 93.38 83 TYR A O 1
ATOM 668 N N . TYR A 1 84 ? 5.670 -1.200 -19.333 1.00 95.94 84 TYR A N 1
ATOM 669 C CA . TYR A 1 84 ? 5.143 -1.072 -17.995 1.00 95.94 84 TYR A CA 1
ATOM 670 C C . TYR A 1 84 ? 4.027 -2.076 -17.791 1.00 95.94 84 TYR A C 1
ATOM 672 O O . TYR A 1 84 ? 3.137 -2.202 -18.635 1.00 95.94 84 TYR A O 1
ATOM 680 N N . GLN A 1 85 ? 4.069 -2.781 -16.669 1.00 97.38 85 GLN A N 1
ATOM 681 C CA . GLN A 1 85 ? 3.006 -3.696 -16.294 1.00 97.38 85 GLN A CA 1
ATOM 682 C C . GLN A 1 85 ? 2.754 -3.642 -14.797 1.00 97.38 85 GLN A C 1
ATOM 684 O O . GLN A 1 85 ? 3.687 -3.588 -13.993 1.00 97.38 85 GLN A O 1
ATOM 689 N N . VAL A 1 86 ? 1.474 -3.717 -14.444 1.00 97.88 86 VAL A N 1
ATOM 690 C CA . VAL A 1 86 ? 1.002 -3.927 -13.079 1.00 97.88 86 VAL A CA 1
ATOM 691 C C . VAL A 1 86 ? 0.357 -5.293 -12.991 1.00 97.88 86 VAL A C 1
ATOM 693 O O . VAL A 1 86 ? -0.435 -5.680 -13.850 1.00 97.88 86 VAL A O 1
ATOM 696 N N . SER A 1 87 ? 0.724 -6.044 -11.961 1.00 97.06 87 SER A N 1
ATOM 697 C CA . SER A 1 87 ? 0.137 -7.348 -11.715 1.00 97.06 87 SER A CA 1
ATOM 698 C C . SER A 1 87 ? -1.251 -7.190 -11.096 1.00 97.06 87 SER A C 1
ATOM 700 O O . SER A 1 87 ? -1.489 -6.249 -10.329 1.00 97.06 87 SER A O 1
ATOM 702 N N . PRO A 1 88 ? -2.151 -8.164 -11.298 1.00 95.06 88 PRO A N 1
ATOM 703 C CA . PRO A 1 88 ? -3.265 -8.340 -10.380 1.00 95.06 88 PRO A CA 1
ATOM 704 C C . PRO A 1 88 ? -2.745 -8.647 -8.964 1.00 95.06 88 PRO A C 1
ATOM 706 O O . PRO A 1 88 ? -1.541 -8.720 -8.698 1.00 95.06 88 PRO A O 1
ATOM 709 N N . LEU A 1 89 ? -3.673 -8.828 -8.030 1.00 93.50 89 LEU A N 1
ATOM 710 C CA . LEU A 1 89 ? -3.348 -9.207 -6.663 1.00 93.50 89 LEU A CA 1
ATOM 711 C C . LEU A 1 89 ? -2.793 -10.647 -6.617 1.00 93.50 89 LEU A C 1
ATOM 713 O O . LEU A 1 89 ? -3.525 -11.606 -6.853 1.00 93.50 89 LEU A O 1
ATOM 717 N N . ILE A 1 90 ? -1.510 -10.791 -6.287 1.00 94.19 90 ILE A N 1
ATOM 718 C CA . ILE A 1 90 ? -0.765 -12.054 -6.213 1.00 94.19 90 ILE A CA 1
ATOM 719 C C . ILE A 1 90 ? -0.847 -12.620 -4.796 1.00 94.19 90 ILE A C 1
ATOM 721 O O . ILE A 1 90 ? -0.597 -11.908 -3.823 1.00 94.19 90 ILE A O 1
ATOM 725 N N . GLY A 1 91 ? -1.153 -13.913 -4.667 1.00 88.88 91 GLY A N 1
ATOM 726 C CA . GLY A 1 91 ? -1.087 -14.635 -3.395 1.00 88.88 91 GLY A CA 1
ATOM 727 C C . GLY A 1 91 ? 0.341 -15.034 -3.013 1.00 88.88 91 GLY A C 1
ATOM 728 O O . GLY A 1 91 ? 1.056 -15.633 -3.809 1.00 88.88 91 GLY A O 1
ATOM 729 N N . SER A 1 92 ? 0.744 -14.742 -1.776 1.00 82.31 92 SER A N 1
ATOM 730 C CA . SER A 1 92 ? 1.955 -15.266 -1.131 1.00 82.31 92 SER A CA 1
ATOM 731 C C . SER A 1 92 ? 1.593 -15.987 0.174 1.00 82.31 92 SER A C 1
ATOM 733 O O . SER A 1 92 ? 0.461 -15.891 0.650 1.00 82.31 92 SER A O 1
ATOM 735 N N . SER A 1 93 ? 2.556 -16.685 0.783 1.00 74.69 93 SER A N 1
ATOM 736 C CA . SER A 1 93 ? 2.370 -17.516 1.985 1.00 74.69 93 SER A CA 1
ATOM 737 C C . SER A 1 93 ? 1.834 -16.775 3.221 1.00 74.69 93 SER A C 1
ATOM 739 O O . SER A 1 93 ? 1.359 -17.428 4.144 1.00 74.69 93 SER A O 1
ATOM 741 N N . GLY A 1 94 ? 1.843 -15.436 3.241 1.00 79.06 94 GLY A N 1
ATOM 742 C CA . GLY A 1 94 ? 1.238 -14.629 4.315 1.00 79.06 94 GLY A CA 1
ATOM 743 C C . GLY A 1 94 ? 0.381 -13.452 3.839 1.00 79.06 94 GLY A C 1
ATOM 744 O O . GLY A 1 94 ? -0.620 -13.120 4.471 1.00 79.06 94 GLY A O 1
ATOM 745 N N . TYR A 1 95 ? 0.724 -12.857 2.696 1.00 86.12 95 TYR A N 1
ATOM 746 C CA . TYR A 1 95 ? 0.123 -11.615 2.212 1.00 86.12 95 TYR A CA 1
ATOM 747 C C . TYR A 1 95 ? -0.268 -11.730 0.752 1.00 86.12 95 TYR A C 1
ATOM 749 O O . TYR A 1 95 ? 0.314 -12.503 -0.013 1.00 86.12 95 TYR A O 1
ATOM 757 N N . ARG A 1 96 ? -1.221 -10.903 0.356 1.00 91.56 96 ARG A N 1
ATOM 758 C CA . ARG A 1 96 ? -1.504 -10.617 -1.037 1.00 91.56 96 ARG A CA 1
ATOM 759 C C . ARG A 1 96 ? -0.876 -9.289 -1.419 1.00 91.56 96 ARG A C 1
ATOM 761 O O . ARG A 1 96 ? -0.920 -8.339 -0.646 1.00 91.56 96 ARG A O 1
ATOM 768 N N . PHE A 1 97 ? -0.280 -9.224 -2.601 1.00 93.56 97 PHE A N 1
ATOM 769 C CA . PHE A 1 97 ? 0.443 -8.036 -3.040 1.00 93.56 97 PHE A CA 1
ATOM 770 C C . PHE A 1 97 ? 0.242 -7.775 -4.524 1.00 93.56 97 PHE A C 1
ATOM 772 O O . PHE A 1 97 ? -0.025 -8.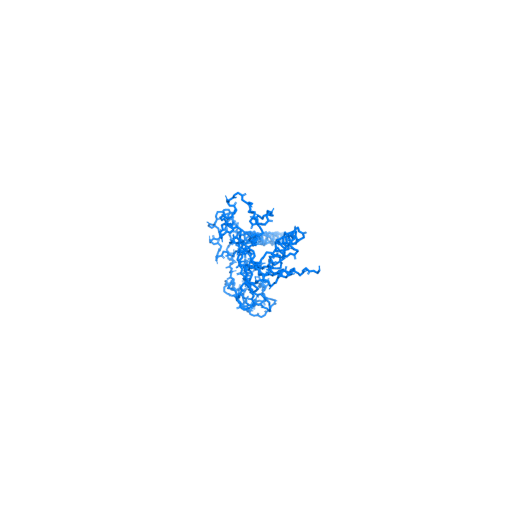691 -5.294 1.00 93.56 97 PHE A O 1
ATOM 779 N N . THR A 1 98 ? 0.377 -6.523 -4.930 1.00 95.00 98 THR A N 1
ATOM 780 C CA . THR A 1 98 ? 0.517 -6.156 -6.340 1.00 95.00 98 THR A CA 1
ATOM 781 C C . THR A 1 98 ? 1.969 -5.797 -6.606 1.00 95.00 98 THR A C 1
ATOM 783 O O . THR A 1 98 ? 2.725 -5.463 -5.685 1.00 95.00 98 THR A O 1
ATOM 786 N N . ARG A 1 99 ? 2.388 -5.875 -7.863 1.00 96.25 99 ARG A N 1
ATOM 787 C CA . ARG A 1 99 ? 3.685 -5.372 -8.292 1.00 96.25 99 ARG A CA 1
ATOM 788 C C . ARG A 1 99 ? 3.558 -4.535 -9.545 1.00 96.25 99 ARG A C 1
ATOM 790 O O . ARG A 1 99 ? 2.717 -4.819 -10.388 1.00 96.25 99 ARG A O 1
ATOM 797 N N . ALA A 1 100 ? 4.440 -3.561 -9.674 1.00 98.00 100 ALA A N 1
ATOM 798 C CA . ALA A 1 100 ? 4.678 -2.849 -10.914 1.00 98.00 100 ALA A CA 1
ATOM 799 C C . ALA A 1 100 ? 6.100 -3.118 -11.393 1.00 98.00 100 ALA A C 1
ATOM 801 O O . ALA A 1 100 ? 7.011 -3.342 -10.587 1.00 98.00 100 ALA A O 1
ATOM 802 N N . SER A 1 101 ? 6.295 -3.084 -12.704 1.00 97.69 101 SER A N 1
ATOM 803 C CA . SER A 1 101 ? 7.619 -3.110 -13.305 1.00 97.69 101 SER A CA 1
ATOM 804 C C . SER A 1 101 ? 7.690 -2.157 -14.480 1.00 97.69 101 SER A C 1
ATOM 806 O O . SER A 1 101 ? 6.740 -2.045 -15.251 1.00 97.69 101 SER A O 1
ATOM 808 N N . VAL A 1 102 ? 8.831 -1.482 -14.576 1.00 96.81 102 VAL A N 1
ATOM 809 C CA . VAL A 1 102 ? 9.259 -0.712 -15.741 1.00 96.81 102 VAL A CA 1
ATOM 810 C C . VAL A 1 102 ? 10.430 -1.469 -16.341 1.00 96.81 102 VAL A C 1
ATOM 812 O O . VAL A 1 102 ? 11.340 -1.865 -15.607 1.00 96.81 102 VAL A O 1
ATOM 815 N N . ALA A 1 103 ? 10.420 -1.678 -17.648 1.00 94.12 103 ALA A N 1
ATOM 816 C CA . ALA A 1 103 ? 11.483 -2.386 -18.336 1.00 94.12 103 ALA A CA 1
ATOM 817 C C . ALA A 1 103 ? 11.791 -1.767 -19.690 1.00 94.12 103 ALA A C 1
ATOM 819 O O . ALA A 1 103 ? 10.922 -1.189 -20.327 1.00 94.12 103 ALA A O 1
ATOM 820 N N . TRP A 1 104 ? 13.022 -1.940 -20.143 1.00 91.75 104 TRP A N 1
ATOM 821 C CA . TRP A 1 104 ? 13.468 -1.613 -21.483 1.00 91.75 104 TRP A CA 1
ATOM 822 C C . TRP A 1 104 ? 14.233 -2.808 -22.057 1.00 91.75 104 TRP A C 1
ATOM 824 O O . TRP A 1 104 ? 15.101 -3.371 -21.387 1.00 91.75 104 TRP A O 1
ATOM 834 N N . THR A 1 105 ? 13.906 -3.206 -23.290 1.00 81.69 105 THR A N 1
ATOM 835 C CA . THR A 1 105 ? 14.316 -4.500 -23.884 1.00 81.69 105 THR A CA 1
ATOM 836 C C . THR A 1 105 ? 15.107 -4.373 -25.194 1.00 81.69 105 THR A C 1
ATOM 838 O O . THR A 1 105 ? 15.110 -5.278 -26.024 1.00 81.69 105 THR A O 1
ATOM 841 N N . GLY A 1 106 ? 15.788 -3.250 -25.429 1.00 67.50 106 GLY A N 1
ATOM 842 C CA . GLY A 1 106 ? 16.379 -2.949 -26.741 1.00 67.50 106 GLY A CA 1
ATOM 843 C C . GLY A 1 106 ? 17.843 -3.354 -26.949 1.00 67.50 106 GLY A C 1
ATOM 844 O O . GLY A 1 106 ? 18.447 -2.874 -27.906 1.00 67.50 106 GLY A O 1
ATOM 845 N N . ARG A 1 107 ? 18.445 -4.190 -26.086 1.00 62.03 107 ARG A N 1
ATOM 846 C CA . ARG A 1 107 ? 19.904 -4.423 -26.114 1.00 62.03 107 ARG A CA 1
ATOM 847 C C . ARG A 1 107 ? 20.400 -5.419 -27.170 1.00 62.03 107 ARG A C 1
ATOM 849 O O . ARG A 1 107 ? 21.605 -5.476 -27.391 1.00 62.03 107 ARG A O 1
ATOM 856 N N . GLU A 1 108 ? 19.531 -6.168 -27.850 1.00 52.53 108 GLU A N 1
ATOM 857 C CA . GLU A 1 108 ? 19.970 -7.145 -28.855 1.00 52.53 108 GLU A CA 1
ATOM 858 C C . GLU A 1 108 ? 19.439 -6.862 -30.264 1.00 52.53 108 GLU A C 1
ATOM 860 O O . GLU A 1 108 ? 18.241 -6.750 -30.500 1.00 52.53 108 GLU A O 1
ATOM 865 N N . ALA A 1 109 ? 20.366 -6.823 -31.224 1.00 46.72 109 ALA A N 1
ATOM 866 C CA . ALA A 1 109 ? 20.076 -6.966 -32.650 1.00 46.72 109 ALA A CA 1
ATOM 867 C C . ALA A 1 109 ? 19.850 -8.442 -33.060 1.00 46.72 109 ALA A C 1
ATOM 869 O O . ALA A 1 109 ? 19.455 -8.699 -34.194 1.00 46.72 109 ALA A O 1
ATOM 870 N N . SER A 1 110 ? 20.141 -9.406 -32.171 1.00 46.59 110 SER A N 1
ATOM 871 C CA . SER A 1 110 ? 20.136 -10.857 -32.435 1.00 46.59 110 SER A CA 1
ATOM 872 C C . SER A 1 110 ? 18.886 -11.601 -31.969 1.00 46.59 110 SER A C 1
ATOM 874 O O . SER A 1 110 ? 18.567 -12.647 -32.530 1.00 46.59 110 SER A O 1
ATOM 876 N N . ARG A 1 111 ? 18.181 -11.090 -30.960 1.00 49.59 111 ARG A N 1
ATOM 877 C CA . ARG A 1 111 ? 16.832 -11.532 -30.604 1.00 49.59 111 ARG A CA 1
ATOM 878 C C . ARG A 1 111 ? 15.877 -10.492 -31.153 1.00 49.59 111 ARG A C 1
ATOM 880 O O . ARG A 1 111 ? 16.025 -9.312 -30.843 1.00 49.59 111 ARG A O 1
ATOM 887 N N . ASP A 1 112 ? 14.926 -10.920 -31.980 1.00 56.94 112 ASP A N 1
ATOM 888 C CA . ASP A 1 112 ? 13.783 -10.083 -32.341 1.00 56.94 112 ASP A CA 1
ATOM 889 C C . ASP A 1 112 ? 13.288 -9.375 -31.078 1.00 56.94 112 ASP A C 1
ATOM 891 O O . ASP A 1 112 ? 13.097 -10.030 -30.050 1.00 56.94 112 ASP A O 1
ATOM 895 N N . ARG A 1 113 ? 13.179 -8.038 -31.139 1.00 69.50 113 ARG A N 1
ATOM 896 C CA . ARG A 1 113 ? 12.827 -7.185 -29.995 1.00 69.50 113 ARG A CA 1
ATOM 897 C C . ARG A 1 113 ? 11.711 -7.847 -29.199 1.00 69.50 113 ARG A C 1
ATOM 899 O O . ARG A 1 113 ? 10.598 -7.998 -29.705 1.00 69.50 113 ARG A O 1
ATOM 906 N N . MET A 1 114 ? 12.033 -8.262 -27.976 1.00 83.75 114 MET A N 1
ATOM 907 C CA . MET A 1 114 ? 11.095 -8.980 -27.131 1.00 83.75 114 MET A CA 1
ATOM 908 C C . MET A 1 114 ? 9.868 -8.095 -26.924 1.00 83.75 114 MET A C 1
ATOM 910 O O . MET A 1 114 ? 9.987 -6.952 -26.487 1.00 83.75 114 MET A O 1
ATOM 914 N N . THR A 1 115 ? 8.688 -8.595 -27.268 1.00 88.69 115 THR A N 1
ATOM 915 C CA . THR A 1 115 ? 7.435 -7.884 -27.000 1.00 88.69 115 THR A CA 1
ATOM 916 C C . THR A 1 115 ? 7.215 -7.762 -25.494 1.00 88.69 115 THR A C 1
ATOM 918 O O . THR A 1 115 ? 7.732 -8.564 -24.712 1.00 88.69 115 THR A O 1
ATOM 921 N N . GLN A 1 116 ? 6.384 -6.807 -25.075 1.00 90.31 116 GLN A N 1
ATOM 922 C CA . GLN A 1 116 ? 5.989 -6.677 -23.673 1.00 90.31 116 GLN A CA 1
ATOM 923 C C . GLN A 1 116 ? 5.476 -8.005 -23.090 1.00 90.31 116 GLN A C 1
ATOM 925 O O . GLN A 1 116 ? 5.897 -8.414 -22.011 1.00 90.31 116 GLN A O 1
ATOM 930 N N . ALA A 1 117 ? 4.609 -8.707 -23.826 1.00 92.31 117 ALA A N 1
ATOM 931 C CA . ALA A 1 117 ? 4.044 -9.978 -23.383 1.00 92.31 117 ALA A CA 1
ATOM 932 C C . ALA A 1 117 ? 5.120 -11.052 -23.169 1.00 92.31 117 ALA A C 1
ATOM 934 O O . ALA A 1 117 ? 5.080 -11.758 -22.168 1.00 92.31 117 ALA A O 1
ATOM 935 N N . GLN A 1 118 ? 6.103 -11.141 -24.071 1.00 92.00 118 GLN A N 1
ATOM 936 C CA . GLN A 1 118 ? 7.223 -12.069 -23.916 1.00 92.00 118 GLN A CA 1
ATOM 937 C C . GLN A 1 118 ? 8.087 -11.704 -22.702 1.00 92.00 118 GLN A C 1
ATOM 939 O O . GLN A 1 118 ? 8.460 -12.594 -21.946 1.00 92.00 118 GLN A O 1
ATOM 944 N N . PHE A 1 119 ? 8.367 -10.418 -22.468 1.00 92.19 119 PHE A N 1
ATOM 945 C CA . PHE A 1 119 ? 9.203 -9.985 -21.342 1.00 92.19 119 PHE A CA 1
ATOM 946 C C . PHE A 1 119 ? 8.622 -10.359 -19.977 1.00 92.19 119 PHE A C 1
ATOM 948 O O . PHE A 1 119 ? 9.358 -10.744 -19.070 1.00 92.19 119 PHE A O 1
ATOM 955 N N . PHE A 1 120 ? 7.299 -10.293 -19.843 1.00 94.94 120 PHE A N 1
ATOM 956 C CA . PHE A 1 120 ? 6.593 -10.618 -18.606 1.00 94.94 120 PHE A CA 1
ATOM 957 C C . PHE A 1 120 ? 6.144 -12.086 -18.503 1.00 94.94 120 PHE A C 1
ATOM 959 O O . PHE A 1 120 ? 5.509 -12.461 -17.511 1.00 94.94 120 PHE A O 1
ATOM 966 N N . ASP A 1 121 ? 6.489 -12.920 -19.486 1.00 95.19 121 ASP A N 1
ATOM 967 C CA . ASP A 1 121 ? 6.184 -14.350 -19.496 1.00 95.19 121 ASP A CA 1
ATOM 968 C C . ASP A 1 121 ? 7.062 -15.144 -18.511 1.00 95.19 121 ASP A C 1
ATOM 970 O O . ASP A 1 121 ? 8.163 -14.736 -18.131 1.00 95.19 121 ASP A O 1
ATOM 974 N N . ALA A 1 122 ? 6.581 -16.323 -18.116 1.00 95.69 122 ALA A N 1
ATOM 975 C CA . ALA A 1 122 ? 7.266 -17.235 -17.211 1.00 95.69 122 ALA A CA 1
ATOM 976 C C . ALA A 1 122 ? 8.640 -17.676 -17.735 1.00 95.69 122 ALA A C 1
ATOM 978 O O . ALA A 1 122 ? 9.564 -17.850 -16.944 1.00 95.69 122 ALA A O 1
ATOM 979 N N . ALA A 1 123 ? 8.796 -17.813 -19.057 1.00 93.81 123 ALA A N 1
ATOM 980 C CA . ALA A 1 123 ? 10.062 -18.194 -19.683 1.00 93.81 123 ALA A CA 1
ATOM 981 C C . ALA A 1 123 ? 11.187 -17.162 -19.475 1.00 93.81 123 ALA A C 1
ATOM 983 O O . ALA A 1 123 ? 12.361 -17.514 -19.576 1.00 93.81 123 ALA A O 1
ATOM 984 N N . ASN A 1 124 ? 10.835 -15.908 -19.169 1.00 92.44 124 ASN A N 1
ATOM 985 C CA . ASN A 1 124 ? 11.778 -14.808 -18.965 1.00 92.44 124 ASN A CA 1
ATOM 986 C C . ASN A 1 124 ? 11.891 -14.371 -17.496 1.00 92.44 124 ASN A C 1
ATOM 988 O O . ASN A 1 124 ? 12.554 -13.377 -17.199 1.00 92.44 124 ASN A O 1
ATOM 992 N N . ASN A 1 125 ? 11.287 -15.119 -16.567 1.00 95.31 125 ASN A N 1
ATOM 993 C CA . ASN A 1 125 ? 11.464 -14.900 -15.137 1.00 95.31 125 ASN A CA 1
ATOM 994 C C . ASN A 1 125 ? 12.805 -15.486 -14.669 1.00 95.31 125 ASN A C 1
ATOM 996 O O . ASN A 1 125 ? 12.979 -16.700 -14.589 1.00 95.31 125 ASN A O 1
ATOM 1000 N N . THR A 1 126 ? 13.757 -14.626 -14.314 1.00 95.19 126 THR A N 1
ATOM 1001 C CA . THR A 1 126 ? 15.120 -15.059 -13.960 1.00 95.19 126 THR A CA 1
ATOM 1002 C C . THR A 1 126 ? 15.294 -15.491 -12.501 1.00 95.19 126 THR A C 1
ATOM 1004 O O . THR A 1 126 ? 16.347 -16.021 -12.153 1.00 95.19 126 THR A O 1
ATOM 1007 N N . CYS A 1 127 ? 14.295 -15.301 -11.630 1.00 94.19 127 CYS A N 1
ATOM 1008 C CA . CYS A 1 127 ? 14.408 -15.644 -10.203 1.00 94.19 127 CYS A CA 1
ATOM 1009 C C . CYS A 1 127 ? 13.283 -16.530 -9.659 1.00 94.19 127 CYS A C 1
ATOM 1011 O O . CYS A 1 127 ? 13.119 -16.641 -8.440 1.00 94.19 127 CYS A O 1
ATOM 1013 N N . GLY A 1 128 ? 12.507 -17.170 -10.532 1.00 89.81 128 GLY A N 1
ATOM 1014 C CA . GLY A 1 128 ? 11.464 -18.097 -10.116 1.00 89.81 128 GLY A CA 1
ATOM 1015 C C . GLY A 1 128 ? 10.718 -18.730 -11.281 1.00 89.81 128 GLY A C 1
ATOM 1016 O O . GLY A 1 128 ? 11.014 -18.483 -12.444 1.00 89.81 128 GLY A O 1
ATOM 1017 N N . ALA A 1 129 ? 9.729 -19.551 -10.937 1.00 92.31 129 ALA A N 1
ATOM 1018 C CA . ALA A 1 129 ? 8.748 -20.061 -11.884 1.00 92.31 129 ALA A CA 1
ATOM 1019 C C . ALA A 1 129 ? 7.514 -19.145 -11.917 1.00 92.31 129 ALA A C 1
ATOM 1021 O O . ALA A 1 129 ? 7.193 -18.489 -10.922 1.00 92.31 129 ALA A O 1
ATOM 1022 N N . GLY A 1 130 ? 6.802 -19.154 -13.042 1.00 95.38 130 GLY A N 1
ATOM 1023 C CA . GLY A 1 130 ? 5.585 -18.366 -13.244 1.00 95.38 130 GLY A CA 1
ATOM 1024 C C . GLY A 1 130 ? 5.846 -17.004 -13.882 1.00 95.38 130 GLY A C 1
ATOM 1025 O O . GLY A 1 130 ? 6.976 -16.506 -13.907 1.00 95.38 130 GLY A O 1
ATOM 1026 N N . ALA A 1 131 ? 4.778 -16.422 -14.413 1.00 96.38 131 ALA A N 1
ATOM 1027 C CA . ALA A 1 131 ? 4.787 -15.153 -15.114 1.00 96.38 131 ALA A CA 1
ATOM 1028 C C . ALA A 1 131 ? 4.732 -13.973 -14.131 1.00 96.38 131 ALA A C 1
ATOM 1030 O O . ALA A 1 131 ? 4.564 -14.112 -12.918 1.00 96.38 131 ALA A O 1
ATOM 1031 N N . PHE A 1 132 ? 4.863 -12.760 -14.658 1.00 96.94 132 PHE A N 1
ATOM 1032 C CA . PHE A 1 132 ? 4.825 -11.538 -13.855 1.00 96.94 132 PHE A CA 1
ATOM 1033 C C . PHE A 1 132 ? 3.561 -11.412 -12.983 1.00 96.94 132 PHE A C 1
ATOM 1035 O O . PHE A 1 132 ? 3.637 -10.919 -11.852 1.00 96.94 132 PHE A O 1
ATOM 1042 N N . ASN A 1 133 ? 2.422 -11.871 -13.514 1.00 96.75 133 ASN A N 1
ATOM 1043 C CA . ASN A 1 133 ? 1.089 -11.697 -12.935 1.00 96.75 133 ASN A CA 1
ATOM 1044 C C . ASN A 1 133 ? 0.738 -12.683 -11.812 1.00 96.75 133 ASN A C 1
ATOM 1046 O O . ASN A 1 133 ? -0.231 -12.435 -11.100 1.00 96.75 133 ASN A O 1
ATOM 1050 N N . ASP A 1 134 ? 1.469 -13.786 -11.660 1.00 94.94 134 ASP A N 1
ATOM 1051 C CA . ASP A 1 134 ? 1.129 -14.882 -10.742 1.00 94.94 134 ASP A CA 1
ATOM 1052 C C . ASP A 1 134 ? 2.315 -15.364 -9.891 1.00 94.94 134 ASP A C 1
ATOM 1054 O O . ASP A 1 134 ? 2.113 -15.922 -8.810 1.00 94.94 134 ASP A O 1
ATOM 1058 N N . ALA A 1 135 ? 3.557 -15.110 -10.309 1.00 94.38 135 ALA A N 1
ATOM 1059 C CA . ALA A 1 135 ? 4.731 -15.572 -9.583 1.00 94.38 135 ALA A CA 1
ATOM 1060 C C . ALA A 1 135 ? 4.944 -14.843 -8.243 1.00 94.38 135 ALA A C 1
ATOM 1062 O O . ALA A 1 135 ? 5.087 -13.614 -8.179 1.00 94.38 135 ALA A O 1
ATOM 1063 N N . GLY A 1 136 ? 5.118 -15.612 -7.162 1.00 92.38 136 GLY A N 1
ATOM 1064 C CA . GLY A 1 136 ? 5.484 -15.080 -5.839 1.00 92.38 136 GLY A CA 1
ATOM 1065 C C . GLY A 1 136 ? 6.843 -14.357 -5.815 1.00 92.38 136 GLY A C 1
ATOM 1066 O O . GLY A 1 136 ? 7.041 -13.419 -5.032 1.00 92.38 136 GLY A O 1
ATOM 1067 N N . SER A 1 137 ? 7.751 -14.732 -6.722 1.00 93.44 137 SER A N 1
ATOM 1068 C CA . SER A 1 137 ? 9.015 -14.049 -7.011 1.00 93.44 137 SER A CA 1
ATOM 1069 C C . SER A 1 137 ? 9.183 -13.904 -8.521 1.00 93.44 137 SER A C 1
ATOM 1071 O O . SER A 1 137 ? 9.025 -14.875 -9.257 1.00 93.44 137 SER A O 1
ATOM 1073 N N . TRP A 1 138 ? 9.486 -12.690 -8.977 1.00 95.38 138 TRP A N 1
ATOM 1074 C CA . TRP A 1 138 ? 9.724 -12.403 -10.389 1.00 95.38 138 TRP A CA 1
ATOM 1075 C C . TRP A 1 138 ? 10.865 -11.413 -10.563 1.00 95.38 138 TRP A C 1
ATOM 1077 O O . TRP A 1 138 ? 10.947 -10.426 -9.817 1.00 95.38 138 TRP A O 1
ATOM 1087 N N . CYS A 1 139 ? 11.710 -11.683 -11.548 1.00 95.75 139 CYS A N 1
ATOM 1088 C CA . CYS A 1 139 ? 12.814 -10.843 -11.978 1.00 95.75 139 CYS A CA 1
ATOM 1089 C C . CYS A 1 139 ? 12.794 -10.809 -13.501 1.00 95.75 139 CYS A C 1
ATOM 1091 O O . CYS A 1 139 ? 12.590 -11.850 -14.124 1.00 95.75 139 CYS A O 1
ATOM 1093 N N . GLY A 1 140 ? 12.980 -9.625 -14.081 1.00 91.75 140 GLY A N 1
ATOM 1094 C CA . GLY A 1 140 ? 12.983 -9.469 -15.531 1.00 91.75 140 GLY A CA 1
ATOM 1095 C C . GLY A 1 140 ? 14.111 -10.251 -16.200 1.00 91.75 140 GLY A C 1
ATOM 1096 O O . GLY A 1 140 ? 15.041 -10.732 -15.538 1.00 91.75 140 GLY A O 1
ATOM 1097 N N . SER A 1 141 ? 14.032 -10.354 -17.526 1.00 88.62 141 SER A N 1
ATOM 1098 C CA . SER A 1 141 ? 15.098 -10.954 -18.332 1.00 88.62 141 SER A CA 1
ATOM 1099 C C . SER A 1 141 ? 16.444 -10.259 -18.077 1.00 88.62 141 SER A C 1
ATOM 1101 O O . SER A 1 141 ? 16.493 -9.068 -17.761 1.00 88.62 141 SER A O 1
ATOM 1103 N N . GLY A 1 142 ? 17.544 -11.001 -18.236 1.00 84.50 142 GLY A N 1
ATOM 1104 C CA . GLY A 1 142 ? 18.895 -10.427 -18.245 1.00 84.50 142 GLY A CA 1
ATOM 1105 C C . GLY A 1 142 ? 19.163 -9.536 -19.465 1.00 84.50 142 GLY A C 1
ATOM 1106 O O . GLY A 1 142 ? 20.082 -8.718 -19.442 1.00 84.50 142 GLY A O 1
ATOM 1107 N N . ASP A 1 143 ? 18.333 -9.655 -20.503 1.00 80.88 143 ASP A N 1
ATOM 1108 C CA . ASP A 1 143 ? 18.455 -8.918 -21.759 1.00 80.88 143 ASP A CA 1
ATOM 1109 C C . ASP A 1 143 ? 17.728 -7.566 -21.666 1.00 80.88 143 ASP A C 1
ATOM 1111 O O . ASP A 1 143 ? 16.679 -7.353 -22.277 1.00 80.88 143 ASP A O 1
ATOM 1115 N N . GLY A 1 144 ? 18.257 -6.644 -20.857 1.00 85.31 144 GLY A N 1
ATOM 1116 C CA . GLY A 1 144 ? 17.720 -5.288 -20.744 1.00 85.31 144 GLY A CA 1
ATOM 1117 C C . GLY A 1 144 ? 17.895 -4.645 -19.374 1.00 85.31 144 GLY A C 1
ATOM 1118 O O . GLY A 1 144 ? 18.613 -5.142 -18.506 1.00 85.31 144 GLY A O 1
ATOM 1119 N N . TYR A 1 145 ? 17.212 -3.518 -19.193 1.00 91.50 145 TYR A N 1
ATOM 1120 C CA . TYR A 1 145 ? 17.107 -2.827 -17.912 1.00 91.50 145 TYR A CA 1
ATOM 1121 C C . TYR A 1 145 ? 15.700 -2.990 -17.387 1.00 91.50 145 TYR A C 1
ATOM 1123 O O . TYR A 1 145 ? 14.735 -2.794 -18.120 1.00 91.50 145 TYR A O 1
ATOM 1131 N N . TRP A 1 146 ? 15.566 -3.327 -16.114 1.00 94.62 146 TRP A N 1
ATOM 1132 C CA . TRP A 1 146 ? 14.259 -3.409 -15.497 1.00 94.62 146 TRP A CA 1
ATOM 1133 C C . TRP A 1 146 ? 14.321 -3.023 -14.037 1.00 94.62 146 TRP A C 1
ATOM 1135 O O . TRP A 1 146 ? 15.340 -3.135 -13.356 1.00 94.62 146 TRP A O 1
ATOM 1145 N N . TRP A 1 147 ? 13.172 -2.584 -13.565 1.00 96.75 147 TRP A N 1
ATOM 1146 C CA . TRP A 1 147 ? 12.917 -2.271 -12.184 1.00 96.75 147 TRP A CA 1
ATOM 1147 C C . TRP A 1 147 ? 11.586 -2.881 -11.773 1.00 96.75 147 TRP A C 1
ATOM 1149 O O . TRP A 1 147 ? 10.686 -3.070 -12.595 1.00 96.75 147 TRP A O 1
ATOM 1159 N N . LYS A 1 148 ? 11.461 -3.196 -10.488 1.00 96.44 148 LYS A N 1
ATOM 1160 C CA . LYS A 1 148 ? 10.249 -3.743 -9.889 1.00 96.44 148 LYS A CA 1
ATOM 1161 C C . LYS A 1 148 ? 9.970 -3.041 -8.568 1.00 96.44 148 LYS A C 1
ATOM 1163 O O . LYS A 1 148 ? 10.899 -2.765 -7.811 1.00 96.44 148 LYS A O 1
ATOM 1168 N N . HIS A 1 149 ? 8.693 -2.861 -8.259 1.00 96.44 149 HIS A N 1
ATOM 1169 C CA . HIS A 1 149 ? 8.214 -2.511 -6.927 1.00 96.44 149 HIS A CA 1
ATOM 1170 C C . HIS A 1 149 ? 7.030 -3.378 -6.549 1.00 96.44 149 HIS A C 1
ATOM 1172 O O . HIS A 1 149 ? 6.216 -3.729 -7.399 1.00 96.44 149 HIS A O 1
ATOM 1178 N N . GLU A 1 150 ? 6.947 -3.752 -5.279 1.00 95.19 150 GLU A N 1
ATOM 1179 C CA . GLU A 1 150 ? 5.906 -4.639 -4.771 1.00 95.19 150 GLU A CA 1
ATOM 1180 C C . GLU A 1 150 ? 5.249 -3.984 -3.561 1.00 95.19 150 GLU A C 1
ATOM 1182 O O . GLU A 1 150 ? 5.947 -3.531 -2.653 1.00 95.19 150 GLU A O 1
ATOM 1187 N N . SER A 1 151 ? 3.915 -3.993 -3.504 1.00 92.25 151 SER A N 1
ATOM 1188 C CA . SER A 1 151 ? 3.176 -3.372 -2.398 1.00 92.25 151 SER A CA 1
ATOM 1189 C C . SER A 1 151 ? 3.542 -3.983 -1.039 1.00 92.25 151 SER A C 1
ATOM 1191 O O . SER A 1 151 ? 3.547 -3.292 -0.024 1.00 92.25 151 SER A O 1
ATOM 1193 N N . ARG A 1 152 ? 3.954 -5.262 -1.027 1.00 90.00 152 ARG A N 1
ATOM 1194 C CA . ARG A 1 152 ? 4.373 -5.976 0.190 1.00 90.00 152 ARG A CA 1
ATOM 1195 C C . ARG A 1 152 ? 5.566 -5.361 0.917 1.00 90.00 152 ARG A C 1
ATOM 1197 O O . ARG A 1 152 ? 5.780 -5.669 2.084 1.00 90.00 152 ARG A O 1
ATOM 1204 N N . TRP A 1 153 ? 6.361 -4.520 0.254 1.00 87.75 153 TRP A N 1
ATOM 1205 C CA . TRP A 1 153 ? 7.491 -3.853 0.905 1.00 87.75 153 TRP A CA 1
ATOM 1206 C C . TRP A 1 153 ? 7.041 -2.848 1.968 1.00 87.75 153 TRP A C 1
ATOM 1208 O O . TRP A 1 153 ? 7.795 -2.584 2.901 1.00 87.75 153 TRP A O 1
ATOM 1218 N N . LYS A 1 154 ? 5.803 -2.343 1.880 1.00 86.50 154 LYS A N 1
ATOM 1219 C CA . LYS A 1 154 ? 5.217 -1.465 2.898 1.00 86.50 154 LYS A CA 1
ATOM 1220 C C . LYS A 1 154 ? 4.430 -2.197 3.974 1.00 86.50 154 LYS A C 1
ATOM 1222 O O . LYS A 1 154 ? 4.225 -1.620 5.036 1.00 86.50 154 LYS A O 1
ATOM 1227 N N . THR A 1 155 ? 4.044 -3.454 3.754 1.00 87.75 155 THR A N 1
ATOM 1228 C CA . THR A 1 155 ? 3.159 -4.188 4.668 1.00 87.75 155 THR A CA 1
ATOM 1229 C C . THR A 1 155 ? 3.680 -4.192 6.103 1.00 87.75 155 THR A C 1
ATOM 1231 O O . THR A 1 155 ? 2.942 -3.828 7.011 1.00 87.75 155 THR A O 1
ATOM 1234 N N . SER A 1 156 ? 4.954 -4.525 6.336 1.00 86.12 156 SER A N 1
ATOM 1235 C CA . SER A 1 156 ? 5.507 -4.541 7.700 1.00 86.12 156 SER A CA 1
ATOM 1236 C C . SER A 1 156 ? 5.479 -3.161 8.363 1.00 86.12 156 SER A C 1
ATOM 1238 O O . SER A 1 156 ? 5.109 -3.056 9.527 1.00 86.12 156 SER A O 1
ATOM 1240 N N . ALA A 1 157 ? 5.817 -2.101 7.621 1.00 88.50 157 ALA A N 1
ATOM 1241 C CA . ALA A 1 157 ? 5.776 -0.732 8.131 1.00 88.50 157 ALA A CA 1
ATOM 1242 C C . ALA A 1 157 ? 4.337 -0.268 8.413 1.00 88.50 157 ALA A C 1
ATOM 1244 O O . ALA A 1 157 ? 4.089 0.376 9.427 1.00 88.50 157 ALA A O 1
ATOM 1245 N N . ALA A 1 158 ? 3.377 -0.642 7.562 1.00 89.31 158 ALA A N 1
ATOM 1246 C CA . ALA A 1 158 ? 1.962 -0.338 7.753 1.00 89.31 158 ALA A CA 1
ATOM 1247 C C . ALA A 1 158 ? 1.378 -1.057 8.981 1.00 89.31 158 ALA A C 1
ATOM 1249 O O . ALA A 1 158 ? 0.643 -0.452 9.762 1.00 89.31 158 ALA A O 1
ATOM 1250 N N . LEU A 1 159 ? 1.727 -2.333 9.181 1.00 91.75 159 LEU A N 1
ATOM 1251 C CA . LEU A 1 159 ? 1.316 -3.094 10.364 1.00 91.75 159 LEU A CA 1
ATOM 1252 C C . LEU A 1 159 ? 1.939 -2.527 11.644 1.00 91.75 159 LEU A C 1
ATOM 1254 O O . LEU A 1 159 ? 1.248 -2.435 12.656 1.00 91.75 159 LEU A O 1
ATOM 1258 N N . GLU A 1 160 ? 3.208 -2.122 11.603 1.00 93.25 160 GLU A N 1
ATOM 1259 C CA . GLU A 1 160 ? 3.881 -1.513 12.752 1.00 93.25 160 GLU A CA 1
ATOM 1260 C C . GLU A 1 160 ? 3.303 -0.133 13.086 1.00 93.25 160 GLU A C 1
ATOM 1262 O O . GLU A 1 160 ? 2.983 0.134 14.241 1.00 93.25 160 GLU A O 1
ATOM 1267 N N . SER A 1 161 ? 3.058 0.713 12.079 1.00 93.25 161 SER A N 1
ATOM 1268 C CA . SER A 1 161 ? 2.380 2.000 12.272 1.00 93.25 161 SER A CA 1
ATOM 1269 C C . SER A 1 161 ? 1.013 1.815 12.935 1.00 93.25 161 SER A C 1
ATOM 1271 O O . SER A 1 161 ? 0.701 2.508 13.899 1.00 93.25 161 SER A O 1
ATOM 1273 N N . ALA A 1 162 ? 0.223 0.834 12.485 1.00 95.06 162 ALA A N 1
ATOM 1274 C CA . ALA A 1 162 ? -1.066 0.529 13.101 1.00 95.06 162 ALA A CA 1
ATOM 1275 C C . ALA A 1 162 ? -0.924 0.066 14.565 1.00 95.06 162 ALA A C 1
ATOM 1277 O O . ALA A 1 162 ? -1.748 0.423 15.404 1.00 95.06 162 ALA A O 1
ATOM 1278 N N . ARG A 1 163 ? 0.122 -0.700 14.908 1.00 96.12 163 ARG A N 1
ATOM 1279 C CA . ARG A 1 163 ? 0.398 -1.097 16.302 1.00 96.12 163 ARG A CA 1
ATOM 1280 C C . ARG A 1 163 ? 0.742 0.095 17.183 1.00 96.12 163 ARG A C 1
ATOM 1282 O O . ARG A 1 163 ? 0.268 0.147 18.318 1.00 96.12 163 ARG A O 1
ATOM 1289 N N . VAL A 1 164 ? 1.528 1.043 16.674 1.00 96.12 164 VAL A N 1
ATOM 1290 C CA . VAL A 1 164 ? 1.878 2.277 17.391 1.00 96.12 164 VAL A CA 1
ATOM 1291 C C . VAL A 1 164 ? 0.623 3.113 17.660 1.00 96.12 164 VAL A C 1
ATOM 1293 O O . VAL A 1 164 ? 0.397 3.505 18.806 1.00 96.12 164 VAL A O 1
ATOM 1296 N N . ASP A 1 165 ? -0.236 3.300 16.653 1.00 95.56 165 ASP A N 1
ATOM 1297 C CA . ASP A 1 165 ? -1.505 4.034 16.786 1.00 95.56 165 ASP A CA 1
ATOM 1298 C C . ASP A 1 165 ? -2.417 3.402 17.857 1.00 95.56 165 ASP A C 1
ATOM 1300 O O . ASP A 1 165 ? -2.944 4.085 18.746 1.00 95.56 165 ASP A O 1
ATOM 1304 N N . LEU A 1 166 ? -2.559 2.072 17.826 1.00 97.56 166 LEU A N 1
ATOM 1305 C CA . LEU A 1 166 ? -3.371 1.328 18.792 1.00 97.56 166 LEU A CA 1
ATOM 1306 C C . LEU A 1 166 ? -2.767 1.344 20.202 1.00 97.56 166 LEU A C 1
ATOM 1308 O O . LEU A 1 166 ? -3.502 1.504 21.172 1.00 97.56 166 LEU A O 1
ATOM 1312 N N . THR A 1 167 ? -1.444 1.240 20.334 1.00 97.38 167 THR A N 1
ATOM 1313 C CA . THR A 1 167 ? -0.749 1.330 21.631 1.00 97.38 167 THR A CA 1
ATOM 1314 C C . THR A 1 167 ? -0.953 2.699 22.271 1.00 97.38 167 THR A C 1
ATOM 1316 O O . THR A 1 167 ? -1.254 2.799 23.461 1.00 97.38 167 THR A O 1
ATOM 1319 N N . ARG A 1 168 ? -0.843 3.769 21.476 1.00 95.69 168 ARG A N 1
ATOM 1320 C CA . ARG A 1 168 ? -1.111 5.134 21.936 1.00 95.69 168 ARG A CA 1
ATOM 1321 C C . ARG A 1 168 ? -2.546 5.274 22.439 1.00 95.69 168 ARG A C 1
ATOM 1323 O O . ARG A 1 168 ? -2.751 5.767 23.547 1.00 95.69 168 ARG A O 1
ATOM 1330 N N . THR A 1 169 ? -3.511 4.758 21.684 1.00 96.38 169 THR A N 1
ATOM 1331 C CA . THR A 1 169 ? -4.926 4.727 22.082 1.00 96.38 169 THR A CA 1
ATOM 1332 C C . THR A 1 169 ? -5.119 3.966 23.400 1.00 96.38 169 THR A C 1
ATOM 1334 O O . THR A 1 169 ? -5.773 4.454 24.322 1.00 96.38 169 THR A O 1
ATOM 1337 N N . LEU A 1 170 ? -4.492 2.795 23.532 1.00 96.25 170 LEU A N 1
ATOM 1338 C CA . LEU A 1 170 ? -4.572 1.950 24.723 1.00 96.25 170 LEU A CA 1
ATOM 1339 C C . LEU A 1 170 ? -3.962 2.622 25.963 1.00 96.25 170 LEU A C 1
ATOM 1341 O O . LEU A 1 170 ? -4.517 2.519 27.054 1.00 96.25 170 LEU A O 1
ATOM 1345 N N . SER A 1 171 ? -2.878 3.388 25.800 1.00 95.62 171 SER A N 1
ATOM 1346 C CA . SER A 1 171 ? -2.271 4.159 26.895 1.00 95.62 171 SER A CA 1
ATOM 1347 C C . SER A 1 171 ? -3.238 5.178 27.515 1.00 95.62 171 SER A C 1
ATOM 1349 O O . SER A 1 171 ? -3.222 5.394 28.728 1.00 95.62 171 SER A O 1
ATOM 1351 N N . LYS A 1 172 ? -4.151 5.752 26.718 1.00 95.38 172 LYS A N 1
ATOM 1352 C CA . LYS A 1 172 ? -5.189 6.664 27.222 1.00 95.38 172 LYS A CA 1
ATOM 1353 C C . LYS A 1 172 ? -6.240 5.913 28.032 1.00 95.38 172 LYS A C 1
ATOM 1355 O O . LYS A 1 172 ? -6.654 6.391 29.084 1.00 95.38 172 LYS A O 1
ATOM 1360 N N . PHE A 1 173 ? -6.615 4.708 27.603 1.00 95.44 173 PHE A N 1
ATOM 1361 C CA . PHE A 1 173 ? -7.484 3.830 28.390 1.00 95.44 173 PHE A CA 1
ATOM 1362 C C . PHE A 1 173 ? -6.834 3.369 29.696 1.00 95.44 173 PHE A C 1
ATOM 1364 O O . PHE A 1 173 ? -7.514 3.322 30.718 1.00 95.44 173 PHE A O 1
ATOM 1371 N N . SER A 1 174 ? -5.525 3.113 29.702 1.00 94.62 174 SER A N 1
ATOM 1372 C CA . SER A 1 174 ? -4.775 2.833 30.932 1.00 94.62 174 SER A CA 1
ATOM 1373 C C . SER A 1 174 ? -4.848 3.991 31.934 1.00 94.62 174 SER A C 1
ATOM 1375 O O . SER A 1 174 ? -5.056 3.781 33.134 1.00 94.62 174 SER A O 1
ATOM 1377 N N . ALA A 1 175 ? -4.747 5.228 31.443 1.00 93.00 175 ALA A N 1
ATOM 1378 C CA . ALA A 1 175 ? -4.892 6.411 32.279 1.00 93.00 175 ALA A CA 1
ATOM 1379 C C . ALA A 1 175 ? -6.336 6.585 32.790 1.00 93.00 175 ALA A C 1
ATOM 1381 O O . ALA A 1 175 ? -6.524 6.904 33.965 1.00 93.00 175 ALA A O 1
ATOM 1382 N N . ILE A 1 176 ? -7.348 6.309 31.953 1.00 92.44 176 ILE A N 1
ATOM 1383 C CA . ILE A 1 176 ? -8.760 6.274 32.376 1.00 92.44 176 ILE A CA 1
ATOM 1384 C C . ILE A 1 176 ? -8.944 5.274 33.517 1.00 92.44 176 ILE A C 1
ATOM 1386 O O . ILE A 1 176 ? -9.497 5.634 34.554 1.00 92.44 176 ILE A O 1
ATOM 1390 N N . PHE A 1 177 ? -8.455 4.045 33.344 1.00 93.00 177 PHE A N 1
ATOM 1391 C CA . PHE A 1 177 ? -8.557 2.993 34.350 1.00 93.00 177 PHE A CA 1
ATOM 1392 C C . PHE A 1 177 ? -7.950 3.444 35.683 1.00 93.00 177 PHE A C 1
ATOM 1394 O O . PHE A 1 177 ? -8.623 3.392 36.707 1.00 93.00 177 PHE A O 1
ATOM 1401 N N . SER A 1 178 ? -6.723 3.974 35.652 1.00 91.50 178 SER A N 1
ATOM 1402 C CA . SER A 1 178 ? -5.980 4.413 36.843 1.00 91.50 178 SER A CA 1
ATOM 1403 C C . SER A 1 178 ? -6.604 5.601 37.589 1.00 91.50 178 SER A C 1
ATOM 1405 O O . SER A 1 178 ? -6.327 5.783 38.772 1.00 91.50 178 SER A O 1
ATOM 1407 N N . LEU A 1 179 ? -7.410 6.439 36.925 1.00 90.38 179 LEU A N 1
ATOM 1408 C CA . LEU A 1 179 ? -8.062 7.593 37.564 1.00 90.38 179 LEU A CA 1
ATOM 1409 C C . LEU A 1 179 ? -9.496 7.311 38.028 1.00 90.38 179 LEU A C 1
ATOM 1411 O O . LEU A 1 179 ? -10.048 8.102 38.799 1.00 90.38 179 LEU A O 1
ATOM 1415 N N . ARG A 1 180 ? -10.123 6.222 37.572 1.00 83.06 180 ARG A N 1
ATOM 1416 C CA . ARG A 1 180 ? -11.491 5.880 37.973 1.00 83.06 180 ARG A CA 1
ATOM 1417 C C . ARG A 1 180 ? -11.525 5.159 39.315 1.00 83.06 180 ARG A C 1
ATOM 1419 O O . ARG A 1 180 ? -10.685 4.326 39.629 1.00 83.06 180 ARG A O 1
ATOM 1426 N N . ASN A 1 181 ? -12.564 5.467 40.088 1.00 74.81 181 ASN A N 1
ATOM 1427 C CA . ASN A 1 181 ? -12.932 4.736 41.292 1.00 74.81 181 ASN A CA 1
ATOM 1428 C C . ASN A 1 181 ? -14.384 4.230 41.149 1.00 74.81 181 ASN A C 1
ATOM 1430 O O . ASN A 1 181 ? -15.287 5.068 41.047 1.00 74.81 181 ASN A O 1
ATOM 1434 N N . PRO A 1 182 ? -14.637 2.907 41.141 1.00 79.44 182 PRO A N 1
ATOM 1435 C CA . PRO A 1 182 ? -13.647 1.824 41.197 1.00 79.44 182 PRO A CA 1
ATOM 1436 C C . PRO A 1 182 ? -12.797 1.751 39.916 1.00 79.44 182 PRO A C 1
ATOM 1438 O O . PRO A 1 182 ? -13.242 2.206 38.866 1.00 79.44 182 PRO A O 1
ATOM 1441 N N . TYR A 1 183 ? -11.594 1.177 40.012 1.00 84.06 183 TYR A N 1
ATOM 1442 C CA . TYR A 1 183 ? -10.700 0.939 38.872 1.00 84.06 183 TYR A CA 1
ATOM 1443 C C . TYR A 1 183 ? -11.382 0.020 37.852 1.00 84.06 183 TYR A C 1
ATOM 1445 O O . TYR A 1 183 ? -11.446 -1.194 38.050 1.00 84.06 183 TYR A O 1
ATOM 1453 N N . ASN A 1 184 ? -11.960 0.603 36.802 1.00 92.06 184 ASN A N 1
ATOM 1454 C CA . ASN A 1 184 ? -12.657 -0.133 35.759 1.00 92.06 184 ASN A CA 1
ATOM 1455 C C . ASN A 1 184 ? -12.516 0.532 34.387 1.00 92.06 184 ASN A C 1
ATOM 1457 O O . ASN A 1 184 ? -12.510 1.759 34.241 1.00 92.06 184 ASN A O 1
ATOM 1461 N N . PHE A 1 185 ? -12.456 -0.294 33.349 1.00 93.38 185 PHE A N 1
ATOM 1462 C CA . PHE A 1 185 ? -12.597 0.192 31.989 1.00 93.38 185 PHE A CA 1
ATOM 1463 C C . PHE A 1 185 ? -14.043 0.624 31.706 1.00 93.38 185 PHE A C 1
ATOM 1465 O O . PHE A 1 185 ? -14.981 0.038 32.258 1.00 93.38 185 PHE A O 1
ATOM 1472 N N . PRO A 1 186 ? -14.248 1.641 30.849 1.00 91.44 186 PRO A N 1
ATOM 1473 C CA . PRO A 1 186 ? -15.582 2.066 30.435 1.00 91.44 186 PRO A CA 1
ATOM 1474 C C . PRO A 1 186 ? -16.342 0.936 29.733 1.00 91.44 186 PRO A C 1
ATOM 1476 O O . PRO A 1 186 ? -15.895 0.406 28.720 1.00 91.44 186 PRO A O 1
ATOM 1479 N N . GLY A 1 187 ? -17.500 0.570 30.262 1.00 91.75 187 GLY A N 1
ATOM 1480 C CA . GLY A 1 187 ? -18.309 -0.538 29.766 1.00 91.75 187 GLY A CA 1
ATOM 1481 C C . GLY A 1 187 ? -19.777 -0.262 30.022 1.00 91.75 187 GLY A C 1
ATOM 1482 O O . GLY A 1 187 ? -20.415 0.480 29.276 1.00 91.75 187 GLY A O 1
ATOM 1483 N N . ALA A 1 188 ? -20.299 -0.781 31.133 1.00 86.12 188 ALA A N 1
ATOM 1484 C CA . ALA A 1 188 ? -21.698 -0.594 31.522 1.00 86.12 188 ALA A CA 1
ATOM 1485 C C . ALA A 1 188 ? -22.119 0.888 31.621 1.00 86.12 188 ALA A C 1
ATOM 1487 O O . ALA A 1 188 ? -23.250 1.236 31.293 1.00 86.12 188 ALA A O 1
ATOM 1488 N N . ASP A 1 189 ? -21.210 1.779 32.025 1.00 86.31 189 ASP A N 1
ATOM 1489 C CA . ASP A 1 189 ? -21.447 3.225 32.125 1.00 86.31 189 ASP A CA 1
ATOM 1490 C C . ASP A 1 189 ? -21.599 3.928 30.770 1.00 86.31 189 ASP A C 1
ATOM 1492 O O . ASP A 1 189 ? -22.164 5.017 30.699 1.00 86.31 189 ASP A O 1
ATOM 1496 N N . VAL A 1 190 ? -21.129 3.292 29.699 1.00 91.12 190 VAL A N 1
ATOM 1497 C CA . VAL A 1 190 ? -21.315 3.733 28.312 1.00 91.12 190 VAL A CA 1
ATOM 1498 C C . VAL A 1 190 ? -22.243 2.793 27.535 1.00 91.12 190 VAL A C 1
ATOM 1500 O O . VAL A 1 190 ? -22.293 2.842 26.309 1.00 91.12 190 VAL A O 1
ATOM 1503 N N . GLY A 1 191 ? -23.009 1.958 28.247 1.00 93.06 191 GLY A N 1
ATOM 1504 C CA . GLY A 1 191 ? -24.024 1.077 27.671 1.00 93.06 191 GLY A CA 1
ATOM 1505 C C . GLY A 1 191 ? -23.478 -0.154 26.944 1.00 93.06 191 GLY A C 1
ATOM 1506 O O . GLY A 1 191 ? -24.199 -0.718 26.127 1.00 93.06 191 GLY A O 1
ATOM 1507 N N . LEU A 1 192 ? -22.236 -0.563 27.220 1.00 95.75 192 LEU A N 1
ATOM 1508 C CA . LEU A 1 192 ? -21.621 -1.761 26.642 1.00 95.75 192 LEU A CA 1
ATOM 1509 C C . LEU A 1 192 ? -21.724 -2.960 27.590 1.00 95.75 192 LEU A C 1
ATOM 1511 O O . LEU A 1 192 ? -21.528 -2.834 28.802 1.00 95.75 192 LEU A O 1
ATOM 1515 N N . ASN A 1 193 ? -21.970 -4.131 27.013 1.00 96.62 193 ASN A N 1
ATOM 1516 C CA . ASN A 1 193 ? -21.910 -5.431 27.669 1.00 96.62 193 ASN A CA 1
ATOM 1517 C C . ASN A 1 193 ? -20.614 -6.170 27.295 1.00 96.62 193 ASN A C 1
ATOM 1519 O O . ASN A 1 193 ? -20.039 -5.905 26.237 1.00 96.62 193 ASN A O 1
ATOM 1523 N N . PRO A 1 194 ? -20.142 -7.111 28.134 1.00 96.69 194 PRO A N 1
ATOM 1524 C CA . PRO A 1 194 ? -19.058 -8.027 27.781 1.00 96.69 194 PRO A CA 1
ATOM 1525 C C . PRO A 1 194 ? -19.230 -8.653 26.389 1.00 96.69 194 PRO A C 1
ATOM 1527 O O . PRO A 1 194 ? -20.250 -9.281 26.107 1.00 96.69 194 PRO A O 1
ATOM 1530 N N . GLY A 1 195 ? -18.221 -8.498 25.533 1.00 95.94 195 GLY A N 1
ATOM 1531 C CA . GLY A 1 195 ? -18.205 -8.951 24.141 1.00 95.94 195 GLY A CA 1
ATOM 1532 C C . GLY A 1 195 ? -18.648 -7.904 23.115 1.00 95.94 195 GLY A C 1
ATOM 1533 O O . GLY A 1 195 ? -18.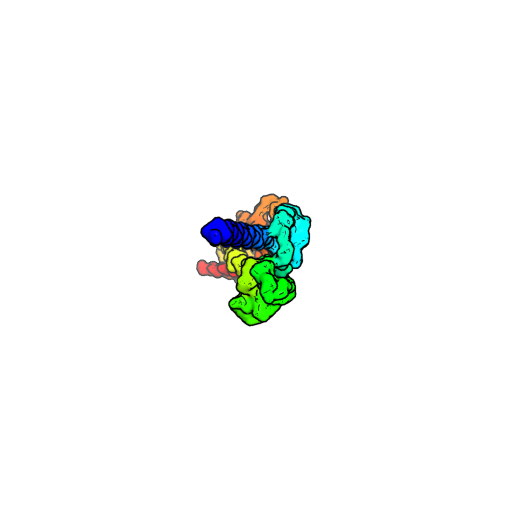467 -8.138 21.919 1.00 95.94 195 GLY A O 1
ATOM 1534 N N . ASP A 1 196 ? -19.184 -6.756 23.541 1.00 97.75 196 ASP A N 1
ATOM 1535 C CA . ASP A 1 196 ? -19.578 -5.694 22.617 1.00 97.75 196 ASP A CA 1
ATOM 1536 C C . ASP A 1 196 ? -18.344 -5.036 21.983 1.00 97.75 196 ASP A C 1
ATOM 1538 O O . ASP A 1 196 ? -17.396 -4.629 22.663 1.00 97.75 196 ASP A O 1
ATOM 1542 N N . THR A 1 197 ? -18.392 -4.883 20.658 1.00 97.62 197 THR A N 1
ATOM 1543 C CA . THR A 1 197 ? -17.402 -4.147 19.869 1.00 97.62 197 THR A CA 1
ATOM 1544 C C . THR A 1 197 ? -18.052 -2.917 19.249 1.00 97.62 197 THR A C 1
ATOM 1546 O O . THR A 1 197 ? -19.042 -3.018 18.525 1.00 97.62 197 THR A O 1
ATOM 1549 N N . VAL A 1 198 ? -17.458 -1.748 19.471 1.00 97.31 198 VAL A N 1
ATOM 1550 C CA . VAL A 1 198 ? -17.957 -0.463 18.969 1.00 97.31 198 VAL A CA 1
ATOM 1551 C C . VAL A 1 198 ? -16.817 0.365 18.386 1.00 97.31 198 VAL A C 1
ATOM 1553 O O . VAL A 1 198 ? -15.684 0.314 18.859 1.00 97.31 198 VAL A O 1
ATOM 1556 N N . ALA A 1 199 ? -17.093 1.140 17.338 1.00 97.38 199 ALA A N 1
ATOM 1557 C CA . ALA A 1 199 ? -16.108 2.071 16.799 1.00 97.38 199 ALA A CA 1
ATOM 1558 C C . ALA A 1 199 ? -15.866 3.224 17.789 1.00 97.38 199 ALA A C 1
ATOM 1560 O O . ALA A 1 199 ? -16.818 3.848 18.261 1.00 97.38 199 ALA A O 1
ATOM 1561 N N . LEU A 1 200 ? -14.602 3.548 18.072 1.00 95.94 200 LEU A N 1
ATOM 1562 C CA . LEU A 1 200 ? -14.242 4.579 19.051 1.00 95.94 200 LEU A CA 1
ATOM 1563 C C . LEU A 1 200 ? -14.830 5.946 18.705 1.00 95.94 200 LEU A C 1
ATOM 1565 O O . LEU A 1 200 ? -15.313 6.636 19.598 1.00 95.94 200 LEU A O 1
ATOM 1569 N N . TYR A 1 201 ? -14.871 6.317 17.420 1.00 96.31 201 TYR A N 1
ATOM 1570 C CA . TYR A 1 201 ? -15.485 7.584 17.014 1.00 96.31 201 TYR A CA 1
ATOM 1571 C C . TYR A 1 201 ? -16.946 7.688 17.483 1.00 96.31 201 TYR A C 1
ATOM 1573 O O . TYR A 1 201 ? -17.385 8.765 17.872 1.00 96.31 201 TYR A O 1
ATOM 1581 N N . ALA A 1 202 ? -17.691 6.576 17.493 1.00 95.50 202 ALA A N 1
ATOM 1582 C CA . ALA A 1 202 ? -19.094 6.565 17.886 1.00 95.50 202 ALA A CA 1
ATOM 1583 C C . ALA A 1 202 ? -19.245 6.752 19.400 1.00 95.50 202 ALA A C 1
ATOM 1585 O O . ALA A 1 202 ? -20.094 7.528 19.832 1.00 95.50 202 ALA A O 1
ATOM 1586 N N . LEU A 1 203 ? -18.376 6.118 20.197 1.00 93.25 203 LEU A N 1
ATOM 1587 C CA . LEU A 1 203 ? -18.334 6.319 21.651 1.00 93.25 203 LEU A CA 1
ATOM 1588 C C . LEU A 1 203 ? -18.004 7.764 22.040 1.00 93.25 203 LEU A C 1
ATOM 1590 O O . LEU A 1 203 ? -18.467 8.246 23.070 1.00 93.25 203 LEU A O 1
ATOM 1594 N N . MET A 1 204 ? -17.204 8.452 21.226 1.00 93.12 204 MET A N 1
ATOM 1595 C CA . MET A 1 204 ? -16.724 9.806 21.520 1.00 93.12 204 MET A CA 1
ATOM 1596 C C . MET A 1 204 ? -17.532 10.913 20.836 1.00 93.12 204 MET A C 1
ATOM 1598 O O . MET A 1 204 ? -17.208 12.090 20.992 1.00 93.12 204 MET A O 1
ATOM 1602 N N . GLY A 1 205 ? -18.569 10.559 20.068 1.00 91.94 205 GLY A N 1
ATOM 1603 C CA . GLY A 1 205 ? -19.367 11.520 19.303 1.00 91.94 205 GLY A CA 1
ATOM 1604 C C . GLY A 1 205 ? -18.590 12.214 18.177 1.00 91.94 205 GLY A C 1
ATOM 1605 O O . GLY A 1 205 ? -18.933 13.329 17.786 1.00 91.94 205 GLY A O 1
ATOM 1606 N N . ALA A 1 206 ? -17.534 11.579 17.671 1.00 94.06 206 ALA A N 1
ATOM 1607 C CA . ALA A 1 206 ? -16.709 12.088 16.586 1.00 94.06 206 ALA A CA 1
ATOM 1608 C C . ALA A 1 206 ? -17.292 11.741 15.201 1.00 94.06 206 ALA A C 1
ATOM 1610 O O . ALA A 1 206 ? -18.082 10.800 15.070 1.00 94.06 206 ALA A O 1
ATOM 1611 N N . PRO A 1 207 ? -16.901 12.465 14.134 1.00 95.44 207 PRO A N 1
ATOM 1612 C CA . PRO A 1 207 ? -17.298 12.126 12.771 1.00 95.44 207 PRO A CA 1
ATOM 1613 C C . PRO A 1 207 ? -16.892 10.699 12.383 1.00 95.44 207 PRO A C 1
ATOM 1615 O O . PRO A 1 207 ? -15.804 10.242 12.718 1.00 95.44 207 PRO A O 1
ATOM 1618 N N . ALA A 1 208 ? -17.734 10.022 11.599 1.00 94.12 208 ALA A N 1
ATOM 1619 C CA . ALA A 1 208 ? -17.562 8.607 11.250 1.00 94.12 208 ALA A CA 1
ATOM 1620 C C . ALA A 1 208 ? -16.409 8.289 10.278 1.00 94.12 208 ALA A C 1
ATOM 1622 O O . ALA A 1 208 ? -16.184 7.124 9.951 1.00 94.12 208 ALA A O 1
ATOM 1623 N N . THR A 1 209 ? -15.692 9.302 9.785 1.00 94.62 209 THR A N 1
ATOM 1624 C CA . THR A 1 209 ? -14.594 9.129 8.825 1.00 94.62 209 THR A CA 1
ATOM 1625 C C . THR A 1 209 ? -13.363 9.911 9.257 1.00 94.62 209 THR A C 1
ATOM 1627 O O . THR A 1 209 ? -13.482 11.011 9.802 1.00 94.62 209 THR A O 1
ATOM 1630 N N . ALA A 1 210 ? -12.181 9.372 8.949 1.00 92.88 210 ALA A N 1
ATOM 1631 C CA . ALA A 1 210 ? -10.905 10.014 9.250 1.00 92.88 210 ALA A CA 1
ATOM 1632 C C . ALA A 1 210 ? -10.790 11.409 8.608 1.00 92.88 210 ALA A C 1
ATOM 1634 O O . ALA A 1 210 ? -10.351 12.352 9.262 1.00 92.88 210 ALA A O 1
ATOM 1635 N N . SER A 1 211 ? -11.253 11.571 7.363 1.00 93.31 211 SER A N 1
ATOM 1636 C CA . SER A 1 211 ? -11.227 12.857 6.654 1.00 93.31 211 SER A CA 1
ATOM 1637 C C . SER A 1 211 ? -12.118 13.907 7.318 1.00 93.31 211 SER A C 1
A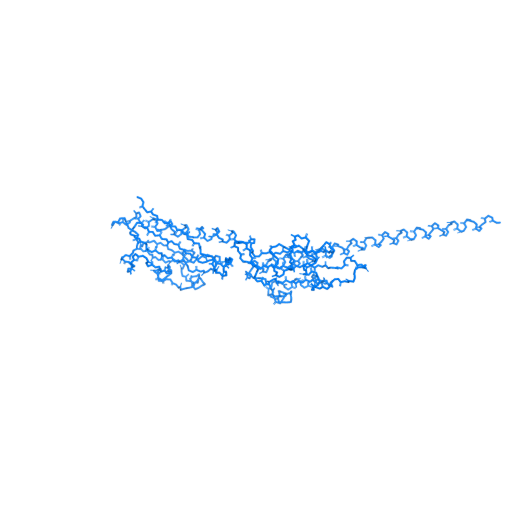TOM 1639 O O . SER A 1 211 ? -11.679 15.034 7.527 1.00 93.31 211 SER A O 1
ATOM 1641 N N . ALA A 1 212 ? -13.349 13.548 7.700 1.00 93.25 212 ALA A N 1
ATOM 1642 C CA . ALA A 1 212 ? -14.240 14.471 8.401 1.00 93.25 212 ALA A CA 1
ATOM 1643 C C . ALA A 1 212 ? -13.709 14.807 9.801 1.00 93.25 212 ALA A C 1
ATOM 1645 O O . ALA A 1 212 ? -13.777 15.960 10.232 1.00 93.25 212 ALA A O 1
ATOM 1646 N N . CYS A 1 213 ? -13.129 13.820 10.489 1.00 93.81 213 CYS A N 1
ATOM 1647 C CA . CYS A 1 213 ? -12.477 14.026 11.774 1.00 93.81 213 CYS A CA 1
ATOM 1648 C C . CYS A 1 213 ? -11.336 15.048 11.651 1.00 93.81 213 CYS A C 1
ATOM 1650 O O . CYS A 1 213 ? -11.321 16.025 12.397 1.00 93.81 213 CYS A O 1
ATOM 1652 N N . ALA A 1 214 ? -10.447 14.890 10.664 1.00 89.62 214 ALA A N 1
ATOM 1653 C CA . ALA A 1 214 ? -9.302 15.776 10.448 1.00 89.62 214 ALA A CA 1
ATOM 1654 C C . ALA A 1 214 ? -9.692 17.244 10.183 1.00 89.62 214 ALA A C 1
ATOM 1656 O O . ALA A 1 214 ? -8.915 18.147 10.474 1.00 89.62 214 ALA A O 1
ATOM 1657 N N . THR A 1 215 ? -10.896 17.491 9.655 1.00 89.12 215 THR A N 1
ATOM 1658 C CA . THR A 1 215 ? -11.422 18.852 9.431 1.00 89.12 215 THR A CA 1
ATOM 1659 C C . THR A 1 215 ? -12.142 19.462 10.637 1.00 89.12 215 THR A C 1
ATOM 1661 O O . THR A 1 215 ? -12.440 20.655 10.634 1.00 89.12 215 THR A O 1
ATOM 1664 N N . SER A 1 216 ? -12.454 18.661 11.658 1.00 84.38 216 SER A N 1
ATOM 1665 C CA . SER A 1 216 ? -13.074 19.136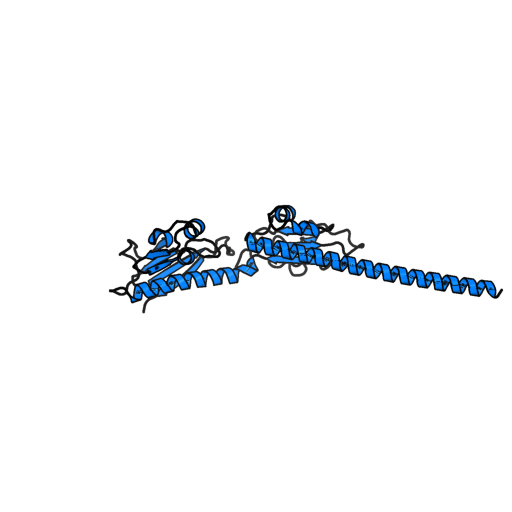 12.900 1.00 84.38 216 SER A CA 1
ATOM 1666 C C . SER A 1 216 ? -12.020 19.698 13.866 1.00 84.38 216 SER A C 1
ATOM 1668 O O . SER A 1 216 ? -10.825 19.550 13.631 1.00 84.38 216 SER A O 1
ATOM 1670 N N . THR A 1 217 ? -12.427 20.308 14.987 1.00 76.50 217 THR A N 1
ATOM 1671 C CA . THR A 1 217 ? -11.517 20.840 16.031 1.00 76.50 217 THR A CA 1
ATOM 1672 C C . THR A 1 217 ? -10.644 19.779 16.728 1.00 76.50 217 THR A C 1
ATOM 1674 O O . THR A 1 217 ? -9.989 20.083 17.720 1.00 76.50 217 THR A O 1
ATOM 1677 N N . GLY A 1 218 ? -10.617 18.544 16.217 1.00 76.69 218 GLY A N 1
ATOM 1678 C CA . GLY A 1 218 ? -9.535 17.572 16.373 1.00 76.69 218 GLY A CA 1
ATOM 1679 C C . GLY A 1 218 ? -9.420 16.899 17.733 1.00 76.69 218 GLY A C 1
ATOM 1680 O O . GLY A 1 218 ? -8.688 15.924 17.827 1.00 76.69 218 GLY A O 1
ATOM 1681 N N . ILE A 1 219 ? -10.127 17.383 18.756 1.00 91.69 219 ILE A N 1
ATOM 1682 C CA . ILE A 1 219 ? -10.076 16.864 20.124 1.00 91.69 219 ILE A CA 1
ATOM 1683 C C . ILE A 1 219 ? -11.485 16.483 20.582 1.00 91.69 219 ILE A C 1
ATOM 1685 O O . ILE A 1 219 ? -12.387 17.320 20.643 1.00 91.69 219 ILE A O 1
ATOM 1689 N N . PHE A 1 220 ? -11.648 15.219 20.957 1.00 93.56 220 PHE A N 1
ATOM 1690 C CA . PHE A 1 220 ? -12.865 14.620 21.487 1.00 93.56 220 PHE A CA 1
ATOM 1691 C C . PHE A 1 220 ? -12.617 14.188 22.925 1.00 93.56 220 PHE A C 1
ATOM 1693 O O . PHE A 1 220 ? -11.596 13.578 23.235 1.00 93.56 220 PHE A O 1
ATOM 1700 N N . ARG A 1 221 ? -13.536 14.528 23.828 1.00 91.25 221 ARG A N 1
ATOM 1701 C CA . ARG A 1 221 ? -13.391 14.208 25.249 1.00 91.25 221 ARG A CA 1
ATOM 1702 C C . ARG A 1 221 ? -14.231 12.997 25.612 1.00 91.25 221 ARG A C 1
ATOM 1704 O O . ARG A 1 221 ? -15.444 13.012 25.433 1.00 91.25 221 ARG A O 1
ATOM 1711 N N . PHE A 1 222 ? -13.588 11.993 26.190 1.00 91.38 222 PHE A N 1
ATOM 1712 C CA . PHE A 1 222 ? -14.225 10.774 26.667 1.00 91.38 222 PHE A CA 1
ATOM 1713 C C . PHE A 1 222 ? -13.744 10.467 28.080 1.00 91.38 222 PHE A C 1
ATOM 1715 O O . PHE A 1 222 ? -12.544 10.357 28.319 1.00 91.38 222 PHE A O 1
ATOM 1722 N N . GLN A 1 223 ? -14.678 10.384 29.032 1.00 88.81 223 GLN A N 1
ATOM 1723 C CA . GLN A 1 223 ? -14.371 10.143 30.452 1.00 88.81 223 GLN A CA 1
ATOM 1724 C C . GLN A 1 223 ? -13.318 11.120 31.026 1.00 88.81 223 GLN A C 1
ATOM 1726 O O . GLN A 1 223 ? -12.504 10.756 31.866 1.00 88.81 223 GLN A O 1
ATOM 1731 N N . GLY A 1 224 ? -13.314 12.372 30.550 1.00 87.06 224 GLY A N 1
ATOM 1732 C CA . GLY A 1 224 ? -12.357 13.406 30.967 1.00 87.06 224 GLY A CA 1
ATOM 1733 C C . GLY A 1 224 ? -11.006 13.384 30.242 1.00 87.06 224 GLY A C 1
ATOM 1734 O O . GLY A 1 224 ? -10.209 14.294 30.456 1.00 87.06 224 GLY A O 1
ATOM 1735 N N . PHE A 1 225 ? -10.764 12.415 29.357 1.00 92.38 225 PHE A N 1
ATOM 1736 C CA . PHE A 1 225 ? -9.540 12.302 28.566 1.00 92.38 225 PHE A CA 1
ATOM 1737 C C . PHE A 1 225 ? -9.736 12.782 27.136 1.00 92.38 225 PHE A C 1
ATOM 1739 O O . PHE A 1 225 ? -10.806 12.621 26.551 1.00 92.38 225 PHE A O 1
ATOM 1746 N N . GLU A 1 226 ? -8.685 13.371 26.578 1.00 94.50 226 GLU A N 1
ATOM 1747 C CA . GLU A 1 226 ? -8.676 13.918 25.227 1.00 94.50 226 GLU A CA 1
ATOM 1748 C C . GLU A 1 226 ? -8.162 12.886 24.223 1.00 94.50 226 GLU A C 1
ATOM 1750 O O . GLU A 1 226 ? -7.060 12.347 24.357 1.00 94.50 226 GLU A O 1
ATOM 1755 N N . PHE A 1 227 ? -8.963 12.641 23.196 1.00 95.69 227 PHE A N 1
ATOM 1756 C CA . PHE A 1 227 ? -8.664 11.796 22.052 1.00 95.69 227 PHE A CA 1
ATOM 1757 C C . PHE A 1 227 ? -8.650 12.648 20.795 1.00 95.69 227 PHE A C 1
ATOM 1759 O O . PHE A 1 227 ? -9.505 13.510 20.608 1.00 95.69 227 PHE A O 1
ATOM 1766 N N . ASP A 1 228 ? -7.679 12.403 19.935 1.00 95.44 228 ASP A N 1
ATOM 1767 C CA . ASP A 1 228 ? -7.581 13.027 18.631 1.00 95.44 228 ASP A CA 1
ATOM 1768 C C . ASP A 1 228 ? -7.963 12.049 17.523 1.00 95.44 228 ASP A C 1
ATOM 1770 O O . ASP A 1 228 ? -8.169 10.857 17.747 1.00 95.44 228 ASP A O 1
ATOM 1774 N N . CYS A 1 229 ? -8.053 12.545 16.293 1.00 95.38 229 CYS A N 1
ATOM 1775 C CA . CYS A 1 229 ? -8.414 11.708 15.152 1.00 95.38 229 CYS A CA 1
ATOM 1776 C C . CYS A 1 229 ? -7.464 10.528 14.927 1.00 95.38 229 CYS A C 1
ATOM 1778 O O . CYS A 1 229 ? -7.914 9.488 14.452 1.00 95.38 229 CYS A O 1
ATOM 1780 N N . SER A 1 230 ? -6.187 10.650 15.295 1.00 94.81 230 SER A N 1
ATOM 1781 C CA . SER A 1 230 ? -5.239 9.538 15.207 1.00 94.81 230 SER A CA 1
ATOM 1782 C C . SER A 1 230 ? -5.483 8.452 16.263 1.00 94.81 230 SER A C 1
ATOM 1784 O O . SER A 1 230 ? -4.854 7.401 16.202 1.00 94.81 230 SER A O 1
ATOM 1786 N N . ASP A 1 231 ? -6.299 8.693 17.300 1.00 96.62 231 ASP A N 1
ATOM 1787 C CA . ASP A 1 231 ? -6.677 7.646 18.266 1.00 96.62 231 ASP A CA 1
ATOM 1788 C C . ASP A 1 231 ? -7.935 6.906 17.793 1.00 96.62 231 ASP A C 1
ATOM 1790 O O . ASP A 1 231 ? -8.196 5.763 18.162 1.00 96.62 231 ASP A O 1
ATOM 1794 N N . LEU A 1 232 ? -8.752 7.585 16.984 1.00 96.75 232 LEU A N 1
ATOM 1795 C CA . LEU A 1 232 ? -10.035 7.078 16.501 1.00 96.75 232 LEU A CA 1
ATOM 1796 C C . LEU A 1 232 ? -9.907 6.328 15.180 1.00 96.75 232 LEU A C 1
ATOM 1798 O O . LEU A 1 232 ? -10.767 5.504 14.862 1.00 96.75 232 LEU A O 1
ATOM 1802 N N . PHE A 1 233 ? -8.858 6.615 14.410 1.00 96.94 233 PHE A N 1
ATOM 1803 C CA . PHE A 1 233 ? -8.603 6.031 13.102 1.00 96.94 233 PHE A CA 1
ATOM 1804 C C . PHE A 1 233 ? -7.130 5.655 12.965 1.00 96.94 233 PHE A C 1
ATOM 1806 O O . PHE A 1 233 ? -6.253 6.411 13.372 1.00 96.94 233 PHE A O 1
ATOM 1813 N N . ILE A 1 234 ? -6.860 4.514 12.331 1.00 95.56 234 ILE A N 1
ATOM 1814 C CA . ILE A 1 234 ? -5.495 4.141 11.941 1.00 95.56 234 ILE A CA 1
ATOM 1815 C C . ILE A 1 234 ? -5.045 5.095 10.837 1.00 95.56 234 ILE A C 1
ATOM 1817 O O . ILE A 1 234 ? -5.696 5.167 9.790 1.00 95.56 234 ILE A O 1
ATOM 1821 N N . ALA A 1 235 ? -3.924 5.790 11.033 1.00 91.25 235 ALA A N 1
ATOM 1822 C CA . ALA A 1 235 ? -3.492 6.854 10.126 1.00 91.25 235 ALA A CA 1
ATOM 1823 C C . ALA A 1 235 ? -3.272 6.342 8.692 1.00 91.25 235 ALA A C 1
ATOM 1825 O O . ALA A 1 235 ? -3.707 6.966 7.726 1.00 91.25 235 ALA A O 1
ATOM 1826 N N . ALA A 1 236 ? -2.657 5.163 8.558 1.00 86.69 236 ALA A N 1
ATOM 1827 C CA . ALA A 1 236 ? -2.314 4.574 7.265 1.00 86.69 236 ALA A CA 1
ATOM 1828 C C . ALA A 1 236 ? -3.526 4.088 6.447 1.00 86.69 236 ALA A C 1
ATOM 1830 O O . ALA A 1 236 ? -3.448 4.026 5.223 1.00 86.69 236 ALA A O 1
ATOM 1831 N N . SER A 1 237 ? -4.633 3.704 7.093 1.00 90.44 237 SER A N 1
ATOM 1832 C CA . SER A 1 237 ? -5.806 3.138 6.405 1.00 90.44 237 SER A CA 1
ATOM 1833 C C . SER A 1 237 ? -7.048 4.021 6.457 1.00 90.44 237 SER A C 1
ATOM 1835 O O . SER A 1 237 ? -7.994 3.779 5.708 1.00 90.44 237 SER A O 1
ATOM 1837 N N . GLY A 1 238 ? -7.089 4.996 7.367 1.00 92.88 238 GLY A N 1
ATOM 1838 C CA . GLY A 1 238 ? -8.301 5.733 7.715 1.00 92.88 238 GLY A CA 1
ATOM 1839 C C . GLY A 1 238 ? -9.398 4.850 8.320 1.00 92.88 238 GLY A C 1
ATOM 1840 O O . GLY A 1 238 ? -10.534 5.303 8.466 1.00 92.88 238 GLY A O 1
ATOM 1841 N N . ALA A 1 239 ? -9.095 3.587 8.644 1.00 95.62 239 ALA A N 1
ATOM 1842 C CA . ALA A 1 239 ? -10.069 2.663 9.200 1.00 95.62 239 ALA A CA 1
ATOM 1843 C C . ALA A 1 239 ? -10.350 3.008 10.669 1.00 95.62 239 ALA A C 1
ATOM 1845 O O . ALA A 1 239 ? -9.412 3.335 11.401 1.00 95.62 239 ALA A O 1
ATOM 1846 N N . PRO A 1 240 ? -11.608 2.890 11.130 1.00 97.38 240 PRO A N 1
ATOM 1847 C CA . PRO A 1 240 ? -11.941 3.122 12.527 1.00 97.38 240 PRO A CA 1
ATOM 1848 C C . PRO A 1 240 ? -11.208 2.159 13.460 1.00 97.38 240 PRO A C 1
ATOM 1850 O O . PRO A 1 240 ? -11.175 0.944 13.220 1.00 97.38 240 PRO A O 1
ATOM 1853 N N . VAL A 1 241 ? -10.705 2.698 14.565 1.00 98.12 241 VAL A N 1
ATOM 1854 C CA . VAL A 1 241 ? -10.309 1.912 15.728 1.00 98.12 241 VAL A CA 1
ATOM 1855 C C . VAL A 1 241 ? -11.577 1.472 16.456 1.00 98.12 241 VAL A C 1
ATOM 1857 O O . VAL A 1 241 ? -12.491 2.260 16.700 1.00 98.12 241 VAL A O 1
ATOM 1860 N N . HIS A 1 242 ? -11.651 0.189 16.772 1.00 98.12 242 HIS A N 1
ATOM 1861 C CA . HIS A 1 242 ? -12.748 -0.448 17.477 1.00 98.12 242 HIS A CA 1
ATOM 1862 C C . HIS A 1 242 ? -12.316 -0.776 18.896 1.00 98.12 242 HIS A C 1
ATOM 1864 O O . HIS A 1 242 ? -11.247 -1.347 19.105 1.00 98.12 242 HIS A O 1
ATOM 1870 N N . TYR A 1 243 ? -13.177 -0.449 19.846 1.00 97.88 243 TYR A N 1
ATOM 1871 C CA . TYR A 1 243 ? -13.077 -0.823 21.243 1.00 97.88 243 TYR A CA 1
ATOM 1872 C C . TYR A 1 243 ? -13.952 -2.040 21.493 1.00 97.88 243 TYR A C 1
ATOM 1874 O O . TYR A 1 243 ? -15.145 -2.017 21.194 1.00 97.88 243 TYR A O 1
ATOM 1882 N N . THR A 1 244 ? -13.352 -3.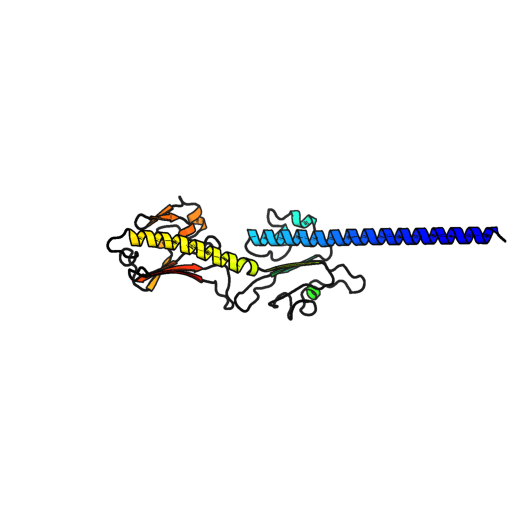099 22.017 1.00 98.12 244 THR A N 1
ATOM 1883 C CA . THR A 1 244 ? -14.052 -4.298 22.466 1.00 98.12 244 THR A CA 1
ATOM 1884 C C . THR A 1 244 ? -13.964 -4.356 23.975 1.00 98.12 244 THR A C 1
ATOM 1886 O O . THR A 1 244 ? -12.869 -4.445 24.537 1.00 98.12 244 THR A O 1
ATOM 1889 N N . TYR A 1 245 ? -15.123 -4.289 24.616 1.00 97.69 245 TYR A N 1
ATOM 1890 C CA . TYR A 1 245 ? -15.237 -4.420 26.056 1.00 97.69 245 TYR A CA 1
ATOM 1891 C C . TYR A 1 245 ? -15.343 -5.902 26.402 1.00 97.69 245 TYR A C 1
ATOM 1893 O O . TYR A 1 245 ? -16.315 -6.544 26.012 1.00 97.69 245 TYR A O 1
ATOM 1901 N N . VAL A 1 246 ? -14.351 -6.466 27.094 1.00 97.50 246 VAL A N 1
ATOM 1902 C CA . VAL A 1 246 ? -14.398 -7.879 27.496 1.00 97.50 246 VAL A CA 1
ATOM 1903 C C . VAL A 1 246 ? -14.952 -7.988 28.906 1.00 97.50 246 VAL A C 1
ATOM 1905 O O . VAL A 1 246 ? -15.954 -8.663 29.118 1.00 97.50 246 VA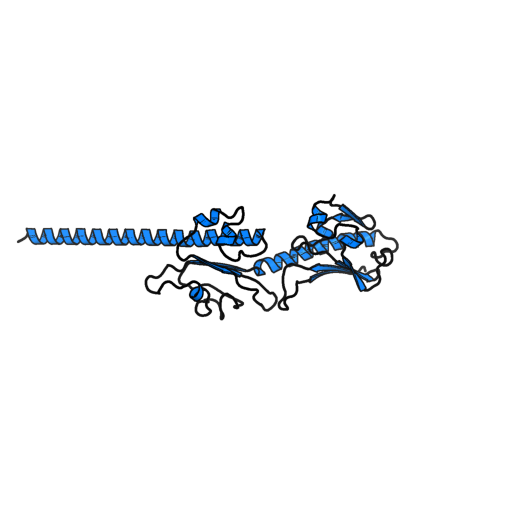L A O 1
ATOM 1908 N N . ASP A 1 247 ? -14.357 -7.269 29.851 1.00 96.19 247 ASP A N 1
ATOM 1909 C CA . ASP A 1 247 ? -14.830 -7.160 31.229 1.00 96.19 247 ASP A CA 1
ATOM 1910 C C . ASP A 1 247 ? -14.290 -5.857 31.872 1.00 96.19 247 ASP A C 1
ATOM 1912 O O . ASP A 1 247 ? -13.575 -5.095 31.214 1.00 96.19 247 ASP A O 1
ATOM 1916 N N . PRO A 1 248 ? -14.630 -5.526 33.137 1.00 95.25 248 PRO A N 1
ATOM 1917 C CA . PRO A 1 248 ? -14.157 -4.299 33.785 1.00 95.25 248 PRO A CA 1
ATOM 1918 C C . PRO A 1 248 ? -12.630 -4.131 33.862 1.00 95.25 248 PRO A C 1
ATOM 1920 O O . PRO A 1 248 ? -12.176 -3.009 34.078 1.00 95.25 248 PRO A O 1
ATOM 1923 N N . TYR A 1 249 ? -11.858 -5.200 33.689 1.00 95.94 249 TYR A N 1
ATOM 1924 C CA . TYR A 1 249 ? -10.401 -5.255 33.797 1.00 95.94 249 TYR A CA 1
ATOM 1925 C C . TYR A 1 249 ? -9.723 -5.666 32.488 1.00 95.94 249 TYR A C 1
ATOM 1927 O O . TYR A 1 249 ? -8.497 -5.707 32.443 1.00 95.94 249 TYR A O 1
ATOM 1935 N N . TYR A 1 250 ? -10.479 -5.926 31.417 1.00 97.00 250 TYR A N 1
ATOM 1936 C CA . TYR A 1 250 ? -9.930 -6.371 30.143 1.00 97.00 250 TYR A CA 1
ATOM 1937 C C . TYR A 1 250 ? -10.622 -5.722 28.940 1.00 97.00 250 TYR A C 1
ATOM 1939 O O . TYR A 1 250 ? -11.841 -5.811 28.752 1.00 97.00 250 TYR A O 1
ATOM 1947 N N . ILE A 1 251 ? -9.816 -5.080 28.093 1.00 97.69 251 ILE A N 1
ATOM 1948 C CA . ILE A 1 251 ? -10.259 -4.446 26.849 1.00 97.69 251 ILE A CA 1
ATOM 1949 C C . ILE A 1 251 ? -9.335 -4.791 25.687 1.00 97.69 251 ILE A C 1
ATOM 1951 O O . ILE A 1 251 ? -8.138 -5.033 25.860 1.00 97.69 251 ILE A O 1
ATOM 1955 N N . VAL A 1 252 ? -9.888 -4.724 24.478 1.00 98.12 252 VAL A N 1
ATOM 1956 C CA . VAL A 1 252 ? -9.130 -4.858 23.231 1.00 98.12 252 VAL A CA 1
ATOM 1957 C C . VAL A 1 252 ? -9.428 -3.667 22.330 1.00 98.12 252 VAL A C 1
ATOM 1959 O O . VAL A 1 252 ? -10.588 -3.347 22.072 1.00 98.12 252 VAL A O 1
ATOM 1962 N N . VAL A 1 253 ? -8.384 -3.031 21.805 1.00 97.94 253 VAL A N 1
ATOM 1963 C CA . VAL A 1 253 ? -8.491 -2.053 20.718 1.00 97.94 253 VAL A CA 1
ATOM 1964 C C . VAL A 1 253 ? -7.989 -2.678 19.425 1.00 97.94 253 VAL A C 1
ATOM 1966 O O . VAL A 1 253 ? -6.957 -3.346 19.400 1.00 97.94 253 VAL A O 1
ATOM 1969 N N . SER A 1 254 ? -8.721 -2.503 18.331 1.00 98.06 254 SER A N 1
ATOM 1970 C CA . SER A 1 254 ? -8.359 -3.114 17.049 1.00 98.06 254 SER A CA 1
ATOM 1971 C C . SER A 1 254 ? -8.708 -2.236 15.861 1.00 98.06 254 SER A C 1
ATOM 1973 O O . SER A 1 254 ? -9.570 -1.370 15.946 1.00 98.06 254 SER A O 1
ATOM 1975 N N . GLY A 1 255 ? -8.064 -2.461 14.724 1.00 96.88 255 GLY A N 1
ATOM 1976 C CA . GLY A 1 255 ? -8.420 -1.778 13.489 1.00 96.88 255 GLY A CA 1
ATOM 1977 C C . GLY A 1 255 ? -7.883 -2.488 12.255 1.00 96.88 255 GLY A C 1
ATOM 1978 O O . GLY A 1 255 ? -6.960 -3.303 12.323 1.00 96.88 255 GLY A O 1
ATOM 1979 N N . LYS A 1 256 ? -8.512 -2.203 11.115 1.00 95.31 256 LYS A N 1
ATOM 1980 C CA . LYS A 1 256 ? -8.162 -2.800 9.822 1.00 95.31 256 LYS A CA 1
ATOM 1981 C C . LYS A 1 256 ? -7.066 -1.997 9.131 1.00 95.31 256 LYS A C 1
ATOM 1983 O O . LYS A 1 256 ? -7.099 -0.767 9.124 1.00 95.31 256 LYS A O 1
ATOM 1988 N N . THR A 1 257 ? -6.139 -2.685 8.483 1.00 93.00 257 THR A N 1
ATOM 1989 C CA . THR A 1 257 ? -5.161 -2.065 7.583 1.00 93.00 257 THR A CA 1
ATOM 1990 C C . THR A 1 257 ? -5.599 -2.207 6.124 1.00 93.00 257 THR A C 1
ATOM 1992 O O . THR A 1 257 ? -6.570 -2.899 5.812 1.00 93.00 257 THR A O 1
ATOM 1995 N N . LEU A 1 258 ? -4.901 -1.527 5.209 1.00 89.62 258 LEU A N 1
ATOM 1996 C CA . LEU A 1 258 ? -5.110 -1.697 3.763 1.00 89.62 258 LEU A CA 1
ATOM 1997 C C . LEU A 1 258 ? -4.456 -2.980 3.226 1.00 89.62 258 LEU A C 1
ATOM 1999 O O . LEU A 1 258 ? -4.711 -3.380 2.093 1.00 89.62 258 LEU A O 1
ATOM 2003 N N . GLU A 1 259 ? -3.645 -3.637 4.054 1.00 90.69 259 GLU A N 1
ATOM 2004 C CA . GLU A 1 259 ? -2.925 -4.856 3.714 1.00 90.69 259 GLU A CA 1
ATOM 2005 C C . GLU A 1 259 ? -3.874 -6.051 3.689 1.00 90.69 259 GLU A C 1
ATOM 2007 O O . GLU A 1 259 ? -4.713 -6.221 4.577 1.00 90.69 259 GLU A O 1
ATOM 2012 N N . ILE A 1 260 ? -3.724 -6.905 2.679 1.00 91.06 260 ILE A N 1
ATOM 2013 C CA . ILE A 1 260 ? -4.605 -8.049 2.452 1.00 91.06 260 ILE A CA 1
ATOM 2014 C C . ILE A 1 260 ? -3.860 -9.345 2.784 1.00 91.06 260 ILE A C 1
ATOM 2016 O O . ILE A 1 260 ? -2.747 -9.579 2.312 1.00 91.06 260 ILE A O 1
ATOM 2020 N N . ASN A 1 261 ? -4.474 -10.215 3.582 1.00 89.25 261 ASN A N 1
ATOM 2021 C CA . ASN A 1 261 ? -3.941 -11.539 3.891 1.00 89.25 261 ASN A CA 1
ATOM 2022 C C . ASN A 1 261 ? -4.091 -12.510 2.702 1.00 89.25 261 ASN A C 1
ATOM 2024 O O . ASN A 1 261 ? -4.770 -12.234 1.710 1.00 89.25 261 ASN A O 1
ATOM 2028 N N . SER A 1 262 ? -3.492 -13.696 2.807 1.00 87.44 262 SER A N 1
ATOM 2029 C CA . SER A 1 262 ? -3.617 -14.755 1.792 1.00 87.44 262 SER A CA 1
ATOM 2030 C C . SER A 1 262 ? -5.075 -15.154 1.485 1.00 87.44 262 SER A C 1
ATOM 2032 O O . SER A 1 262 ? -5.393 -15.489 0.339 1.00 87.44 262 SER A O 1
ATOM 2034 N N . GLY A 1 263 ? -5.981 -15.029 2.461 1.00 87.50 263 GLY A N 1
ATOM 2035 C CA . GLY A 1 263 ? -7.424 -15.265 2.336 1.00 87.50 263 GLY A CA 1
ATOM 2036 C C . GLY A 1 263 ? -8.212 -14.166 1.610 1.00 87.50 263 GLY A C 1
ATOM 2037 O O . GLY A 1 263 ? -9.395 -14.353 1.342 1.00 87.50 263 GLY A O 1
ATOM 2038 N N . GLY A 1 264 ? -7.586 -13.043 1.246 1.00 86.94 264 GLY A N 1
ATOM 2039 C CA . GLY A 1 264 ? -8.265 -11.931 0.574 1.00 86.94 264 GLY A CA 1
ATOM 2040 C C . GLY A 1 264 ? -8.978 -10.963 1.519 1.00 86.94 264 GLY A C 1
ATOM 2041 O O . GLY A 1 264 ? -9.758 -10.135 1.060 1.00 86.94 264 GLY A O 1
ATOM 2042 N N . GLN A 1 265 ? -8.716 -11.053 2.822 1.00 90.62 265 GLN A N 1
ATOM 2043 C CA . GLN A 1 265 ? -9.289 -10.174 3.838 1.00 90.62 265 GLN A CA 1
ATOM 2044 C C . GLN A 1 265 ? -8.262 -9.136 4.292 1.00 90.62 265 GLN A C 1
ATOM 2046 O O . GLN A 1 265 ? -7.066 -9.423 4.336 1.00 90.62 265 GLN A O 1
ATOM 2051 N N . GLN A 1 266 ? -8.731 -7.944 4.667 1.00 91.81 266 GLN A N 1
ATOM 2052 C CA . GLN A 1 266 ? -7.884 -6.951 5.329 1.00 91.81 266 GLN A CA 1
ATOM 2053 C C . GLN A 1 266 ? -7.325 -7.503 6.638 1.00 91.81 266 GLN A C 1
ATOM 2055 O O . GLN A 1 266 ? -8.034 -8.177 7.391 1.00 91.81 266 GLN A O 1
ATOM 2060 N N . ILE A 1 267 ? -6.063 -7.199 6.913 1.00 92.25 267 ILE A N 1
ATOM 2061 C CA . ILE A 1 267 ? -5.418 -7.596 8.159 1.00 92.25 267 ILE A CA 1
ATOM 2062 C C . ILE A 1 267 ? -5.949 -6.719 9.290 1.00 92.25 267 ILE A C 1
ATOM 2064 O O . ILE A 1 267 ? -5.954 -5.491 9.204 1.00 92.25 267 ILE A O 1
ATOM 2068 N N . VAL A 1 268 ? -6.398 -7.370 10.360 1.00 95.00 268 VAL A N 1
ATOM 2069 C CA . VAL A 1 268 ? -6.777 -6.711 11.609 1.00 95.00 268 VAL A CA 1
ATOM 2070 C C . VAL A 1 268 ? -5.565 -6.713 12.527 1.00 95.00 268 VAL A C 1
ATOM 2072 O O . VAL A 1 268 ? -4.973 -7.762 12.779 1.00 95.00 268 VAL A O 1
ATOM 2075 N N . VAL A 1 269 ? -5.204 -5.537 13.025 1.00 96.44 269 VAL A N 1
ATOM 2076 C CA . VAL A 1 269 ? -4.232 -5.383 14.107 1.00 96.44 269 VAL A CA 1
ATOM 2077 C C . VAL A 1 269 ? -5.015 -5.134 15.386 1.00 96.44 269 VAL A C 1
ATOM 2079 O O . VAL A 1 269 ? -5.968 -4.356 15.384 1.00 96.44 269 VAL A O 1
ATOM 2082 N N . SER A 1 270 ? -4.627 -5.799 16.468 1.00 97.19 270 SER A N 1
ATOM 2083 C CA . SER A 1 270 ? -5.209 -5.619 17.795 1.00 97.19 270 SER A CA 1
ATOM 2084 C C . SER A 1 270 ? -4.121 -5.370 18.832 1.00 97.19 270 SER A C 1
ATOM 2086 O O . SER A 1 270 ? -2.992 -5.845 18.689 1.00 97.19 270 SER A O 1
ATOM 2088 N N . GLN A 1 271 ? -4.466 -4.605 19.861 1.00 97.81 271 GLN A N 1
ATOM 2089 C CA . GLN A 1 271 ? -3.717 -4.430 21.101 1.00 97.81 271 GLN A CA 1
ATOM 2090 C C . GLN A 1 271 ? -4.690 -4.612 22.261 1.00 97.81 271 GLN A C 1
ATOM 2092 O O . GLN A 1 271 ? -5.869 -4.274 22.145 1.00 97.81 271 GLN A O 1
ATOM 2097 N N . GLU A 1 272 ? -4.212 -5.156 23.367 1.00 96.94 272 GLU A N 1
ATOM 2098 C CA . GLU A 1 272 ? -5.063 -5.530 24.487 1.00 96.94 272 GLU A CA 1
ATOM 2099 C C . GLU A 1 272 ? -4.457 -5.077 25.809 1.00 96.94 272 GLU A C 1
ATOM 2101 O O . GLU A 1 272 ? -3.237 -4.978 25.937 1.00 96.94 272 GLU A O 1
ATOM 2106 N N . MET A 1 273 ? -5.316 -4.780 26.779 1.00 95.69 273 MET A N 1
ATOM 2107 C CA . MET A 1 273 ? -4.898 -4.411 28.125 1.00 95.69 273 MET A CA 1
ATOM 2108 C C . MET A 1 273 ? -5.713 -5.195 29.138 1.00 95.69 273 MET A C 1
ATOM 2110 O O . MET A 1 273 ? -6.927 -5.013 29.219 1.00 95.69 273 MET A O 1
ATOM 2114 N N . LEU A 1 274 ? -5.012 -6.017 29.915 1.00 95.06 274 LEU A N 1
ATOM 2115 C CA . LEU A 1 274 ? -5.496 -6.618 31.149 1.00 95.06 274 LEU A CA 1
ATOM 2116 C C . LEU A 1 274 ? -4.940 -5.800 32.318 1.00 95.06 274 LEU A C 1
ATOM 2118 O O . LEU A 1 274 ? -3.739 -5.531 32.368 1.00 95.06 274 LEU A O 1
ATOM 2122 N N . ALA A 1 275 ? -5.814 -5.352 33.210 1.00 87.25 275 ALA A N 1
ATOM 2123 C CA . ALA A 1 275 ? -5.423 -4.692 34.443 1.00 87.25 275 ALA A CA 1
ATOM 2124 C C . ALA A 1 275 ? -5.219 -5.743 35.542 1.00 87.25 275 ALA A C 1
ATOM 2126 O O . ALA A 1 275 ? -6.173 -6.432 35.908 1.00 87.25 275 ALA A O 1
ATOM 2127 N N . ASP A 1 276 ? -3.985 -5.840 36.037 1.00 70.75 276 ASP A N 1
ATOM 2128 C CA . ASP A 1 276 ? -3.602 -6.656 37.198 1.00 70.75 276 ASP A CA 1
ATOM 2129 C C . ASP A 1 276 ? -3.805 -5.903 38.526 1.00 70.75 276 ASP A C 1
ATOM 2131 O O . ASP A 1 276 ? -3.566 -4.669 38.562 1.00 70.75 276 ASP A O 1
#

Sequence (276 aa):
MLPLALFSGYFTLLASALLMTHQALDRQIQLLSSEIERASVEQYAQSVREYFDDQNRFAADLAQMIATPGYEYAKSFDLPNIYYQVSPLIGSSGYRFTRASVAWTGREASRDRMTQAQFFDAANNTCGAGAFNDAGSWCGSGDGYWWKHESRWKTSAALESARVDLTRTLSKFSAIFSLRNPYNFPGADVGLNPGDTVALYALMGAPATASACATSTGIFRFQGFEFDCSDLFIAASGAPVHYTYVDPYYIVVSGKTLEINSGGQQIVVSQEMLAD

Secondary structure (DSSP, 8-state):
-HHHHHHHHHHHHHHHHHHHHHHHHHHHHHHHHHHHHHHHHHHHHHHHHHHHHHHSS--SSHHHHHTSTT-GGGGGG--TTEEEEE---EE-SSEEE-EEEEEE----SSS----HHHHTSGGG-TTSSS-TTT-SS----SSSEEEEEETHHHHHHHHHHHHHHHHHHHHHHHHHHHHSSS---SSGGGTPPTT-EEEHHHHTT--SSHHHHHHTTSEEEETTEEEEHHHHB-TTT-PBPEEEEEETTEEEEEEEEEEEETTSPEEEEEEEEE--

Radius of gyration: 30.23 Å; chains: 1; bounding box: 84×41×100 Å

Foldseek 3Di:
DVPVVVVVVVVVVVVVVVVVVVVVVVVVVLVVVQVLQQVLQVLLLVLQVVCCVVVVDGDQAVVSSCPDPPRVCNVVSDDPQWDKHKADFEFDPWFTKIKIKTWHQPQDPPDDRQDNPRQQAQVQFPPDGGGNHYDPDGDTHPRTHMDMDMSVVCVVVLLVLQVVLQVVLVVQQVVLQVPDVVRFGDAVVLPHDAFDKDFVCVSQVHDPWLVRQVPPPQWTADSNDTDGSSNQARPQARWGWMWHCHDRFKIKIKTFHPIATSVRDTDMDMDMGGHD

pLDDT: mean 90.11, std 9.25, range [46.59, 98.12]